Protein AF-A0A6A6Q1X8-F1 (afdb_monomer)

Radius of gyration: 37.49 Å; Cα contacts (8 Å, |Δi|>4): 84; chains: 1; bounding box: 67×62×115 Å

Structure (mmCIF, N/CA/C/O backbone):
data_AF-A0A6A6Q1X8-F1
#
_entry.id   AF-A0A6A6Q1X8-F1
#
loop_
_atom_site.group_PDB
_atom_site.id
_atom_site.type_symbol
_atom_site.label_atom_id
_atom_site.label_alt_id
_atom_site.label_comp_id
_atom_site.label_asym_id
_atom_site.label_entity_id
_atom_site.label_seq_id
_atom_site.pdbx_PDB_ins_code
_atom_site.Cartn_x
_atom_site.Cartn_y
_atom_site.Cartn_z
_atom_site.occupancy
_atom_site.B_iso_or_equiv
_atom_site.auth_seq_id
_atom_site.auth_comp_id
_atom_site.auth_asym_id
_atom_site.auth_atom_id
_atom_site.pdbx_PDB_model_num
ATOM 1 N N . ASP A 1 1 ? 30.565 45.910 -71.599 1.00 48.62 1 ASP A N 1
ATOM 2 C CA . ASP A 1 1 ? 31.534 45.032 -70.937 1.00 48.62 1 ASP A CA 1
ATOM 3 C C . ASP A 1 1 ? 31.040 43.613 -71.104 1.00 48.62 1 ASP A C 1
ATOM 5 O O . ASP A 1 1 ? 30.019 43.247 -70.537 1.00 48.62 1 ASP A O 1
ATOM 9 N N . ASP A 1 2 ? 31.658 42.916 -72.047 1.00 60.22 2 ASP A N 1
ATOM 10 C CA . ASP A 1 2 ? 31.278 41.607 -72.575 1.00 60.22 2 ASP A CA 1
ATOM 11 C C . ASP A 1 2 ? 32.317 40.601 -72.068 1.00 60.22 2 ASP A C 1
ATOM 13 O O . ASP A 1 2 ? 33.507 40.793 -72.319 1.00 60.22 2 ASP A O 1
ATOM 17 N N . VAL A 1 3 ? 31.904 39.580 -71.309 1.00 61.62 3 VAL A N 1
ATOM 18 C CA . VAL A 1 3 ? 32.840 38.569 -70.780 1.00 61.62 3 VAL A CA 1
ATOM 19 C C . VAL A 1 3 ? 32.470 37.130 -71.126 1.00 61.62 3 VAL A C 1
ATOM 21 O O . VAL A 1 3 ? 33.182 36.226 -70.714 1.00 61.62 3 VAL A O 1
ATOM 24 N N . PHE A 1 4 ? 31.428 36.898 -71.932 1.00 57.16 4 PHE A N 1
ATOM 25 C CA . PHE A 1 4 ? 31.176 35.580 -72.525 1.00 57.16 4 PHE A CA 1
ATOM 26 C C . PHE A 1 4 ? 30.513 35.711 -73.904 1.00 57.16 4 PHE A C 1
ATOM 28 O O . PHE A 1 4 ? 29.328 35.450 -74.083 1.00 57.16 4 PHE A O 1
ATOM 35 N N . GLY A 1 5 ? 31.339 36.117 -74.870 1.00 49.81 5 GLY A N 1
ATOM 36 C CA . GLY A 1 5 ? 31.452 35.553 -76.218 1.00 49.81 5 GLY A CA 1
ATOM 37 C C . GLY A 1 5 ? 30.165 35.150 -76.936 1.00 49.81 5 GLY A C 1
ATOM 38 O O . GLY A 1 5 ? 29.669 34.035 -76.791 1.00 49.81 5 GLY A O 1
ATOM 39 N N . SER A 1 6 ? 29.721 36.017 -77.840 1.00 60.81 6 SER A N 1
ATOM 40 C CA . SER A 1 6 ? 28.745 35.683 -78.877 1.00 60.81 6 SER A CA 1
ATOM 41 C C . SER A 1 6 ? 29.313 34.690 -79.906 1.00 60.81 6 SER A C 1
ATOM 43 O O . SER A 1 6 ? 30.333 34.972 -80.532 1.00 60.81 6 SER A O 1
ATOM 45 N N . ALA A 1 7 ? 28.592 33.599 -80.180 1.00 56.53 7 ALA A N 1
ATOM 46 C CA . ALA A 1 7 ? 28.604 32.925 -81.483 1.00 56.53 7 ALA A CA 1
ATOM 47 C C . ALA A 1 7 ? 27.204 32.330 -81.792 1.00 56.53 7 ALA A C 1
ATOM 49 O O . ALA A 1 7 ? 26.641 31.657 -80.926 1.00 56.53 7 ALA A O 1
ATOM 50 N N . PRO A 1 8 ? 26.611 32.580 -82.982 1.00 60.81 8 PRO A N 1
ATOM 51 C CA . PRO A 1 8 ? 25.290 32.075 -83.384 1.00 60.81 8 PRO A CA 1
ATOM 52 C C . PRO A 1 8 ? 25.381 30.679 -84.072 1.00 60.81 8 PRO A C 1
ATOM 54 O O . PRO A 1 8 ? 26.482 30.155 -84.246 1.00 60.81 8 PRO A O 1
ATOM 57 N N . PRO A 1 9 ? 24.247 30.020 -84.408 1.00 56.41 9 PRO A N 1
ATOM 58 C CA . PRO A 1 9 ? 24.094 28.561 -84.404 1.00 56.41 9 PRO A CA 1
ATOM 59 C C . PRO A 1 9 ? 24.576 27.881 -85.696 1.00 56.41 9 PRO A C 1
ATOM 61 O O . PRO A 1 9 ? 24.609 28.496 -86.761 1.00 56.41 9 PRO A O 1
ATOM 64 N N . SER A 1 10 ? 24.874 26.577 -85.644 1.00 47.22 10 SER A N 1
ATOM 65 C CA . SER A 1 10 ? 24.955 25.740 -86.852 1.00 47.22 10 SER A CA 1
ATOM 66 C C . SER A 1 10 ? 24.308 24.362 -86.653 1.00 47.22 10 SER A C 1
ATOM 68 O O . SER A 1 10 ? 24.406 23.801 -85.560 1.00 47.22 10 SER A O 1
ATOM 70 N N . PRO A 1 11 ? 23.597 23.843 -87.676 1.00 57.84 11 PRO A N 1
ATOM 71 C CA . PRO A 1 11 ? 22.619 22.773 -87.544 1.00 57.84 11 PRO A CA 1
ATOM 72 C C . PRO A 1 11 ? 23.190 21.413 -87.962 1.00 57.84 11 PRO A C 1
ATOM 74 O O . PRO A 1 11 ? 24.017 21.321 -88.866 1.00 57.84 11 PRO A O 1
ATOM 77 N N . GLY A 1 12 ? 22.654 20.348 -87.369 1.00 49.44 12 GLY A N 1
ATOM 78 C CA . GLY A 1 12 ? 22.790 18.990 -87.890 1.00 49.44 12 GLY A CA 1
ATOM 79 C C . GLY A 1 12 ? 23.626 18.069 -87.012 1.00 49.44 12 GLY A C 1
ATOM 80 O O . GLY A 1 12 ? 24.848 18.097 -87.041 1.00 49.44 12 GLY A O 1
ATOM 81 N N . ALA A 1 13 ? 22.939 17.208 -86.273 1.00 41.31 13 ALA A N 1
ATOM 82 C CA . ALA A 1 13 ? 23.136 15.764 -86.319 1.00 41.31 13 ALA A CA 1
ATOM 83 C C . ALA A 1 13 ? 22.131 15.149 -85.351 1.00 41.31 13 ALA A C 1
ATOM 85 O O . ALA A 1 13 ? 22.159 15.401 -84.147 1.00 41.31 13 ALA A O 1
ATOM 86 N N . ASP A 1 14 ? 21.228 14.366 -85.921 1.00 50.97 14 ASP A N 1
ATOM 87 C CA . ASP A 1 14 ? 20.354 13.449 -85.217 1.00 50.97 14 ASP A CA 1
ATOM 88 C C . ASP A 1 14 ? 21.160 12.608 -84.213 1.00 50.97 14 ASP A C 1
ATOM 90 O O . ASP A 1 14 ? 22.023 11.805 -84.572 1.00 50.97 14 ASP A O 1
ATOM 94 N N . ARG A 1 15 ? 20.906 12.844 -82.930 1.00 45.00 15 ARG A N 1
ATOM 95 C CA . ARG A 1 15 ? 21.214 11.913 -81.854 1.00 45.00 15 ARG A CA 1
ATOM 96 C C . ARG A 1 15 ? 20.044 12.003 -80.904 1.00 45.00 15 ARG A C 1
ATOM 98 O O . ARG A 1 15 ? 19.971 12.911 -80.079 1.00 45.00 15 ARG A O 1
ATOM 105 N N . THR A 1 16 ? 19.140 11.039 -81.014 1.00 50.78 16 THR A N 1
ATOM 106 C CA . THR A 1 16 ? 18.238 10.647 -79.935 1.00 50.78 16 THR A CA 1
ATOM 107 C C . THR A 1 16 ? 19.086 10.254 -78.725 1.00 50.78 16 THR A C 1
ATOM 109 O O . THR A 1 16 ? 19.408 9.088 -78.497 1.00 50.78 16 THR A O 1
ATOM 112 N N . VAL A 1 17 ? 19.531 11.256 -77.970 1.00 45.38 17 VAL A N 1
ATOM 113 C CA . VAL A 1 17 ? 20.047 11.071 -76.625 1.00 45.38 17 VAL A CA 1
ATOM 114 C C . VAL A 1 17 ? 18.823 10.705 -75.811 1.00 45.38 17 VAL A C 1
ATOM 116 O O . VAL A 1 17 ? 17.957 11.544 -75.577 1.00 45.38 17 VAL A O 1
ATOM 119 N N . HIS A 1 18 ? 18.729 9.437 -75.424 1.00 50.31 18 HIS A N 1
ATOM 120 C CA . HIS A 1 18 ? 17.868 9.029 -74.329 1.00 50.31 18 HIS A CA 1
ATOM 121 C C . HIS A 1 18 ? 18.283 9.887 -73.126 1.00 50.31 18 HIS A C 1
ATOM 123 O O . HIS A 1 18 ? 19.285 9.609 -72.468 1.00 50.31 18 HIS A O 1
ATOM 129 N N . GLN A 1 19 ? 17.575 10.993 -72.892 1.00 49.75 19 GLN A N 1
ATOM 130 C CA . GLN A 1 19 ? 17.603 11.644 -71.595 1.00 49.75 19 GLN A CA 1
ATOM 131 C C . GLN A 1 19 ? 17.163 10.567 -70.602 1.00 49.75 19 GLN A C 1
ATOM 133 O O . GLN A 1 19 ? 16.100 9.974 -70.813 1.00 49.75 19 GLN A O 1
ATOM 138 N N . PRO A 1 20 ? 17.941 10.271 -69.548 1.00 53.34 20 PRO A N 1
ATOM 139 C CA . PRO A 1 20 ? 17.392 9.568 -68.411 1.00 53.34 20 PRO A CA 1
ATOM 140 C C . PRO A 1 20 ? 16.414 10.542 -67.749 1.00 53.34 20 PRO A C 1
ATOM 142 O O . PRO A 1 20 ? 16.775 11.350 -66.896 1.00 53.34 20 PRO A O 1
ATOM 145 N N . THR A 1 21 ? 15.178 10.527 -68.236 1.00 58.16 21 THR A N 1
ATOM 146 C CA . THR A 1 21 ? 14.013 11.122 -67.596 1.00 58.16 21 THR A CA 1
ATOM 147 C C . THR A 1 21 ? 13.686 10.245 -66.400 1.00 58.16 21 THR A C 1
ATOM 149 O O . THR A 1 21 ? 12.901 9.320 -66.528 1.00 58.16 21 THR A O 1
ATOM 152 N N . ASP A 1 22 ? 14.421 10.427 -65.309 1.00 58.94 22 ASP A N 1
ATOM 153 C CA . ASP A 1 22 ? 13.913 10.329 -63.940 1.00 58.94 22 ASP A CA 1
ATOM 154 C C . ASP A 1 22 ? 15.092 10.531 -62.974 1.00 58.94 22 ASP A C 1
ATOM 156 O O . ASP A 1 22 ? 16.050 9.747 -62.982 1.00 58.94 22 ASP A O 1
ATOM 160 N N . PRO A 1 23 ? 15.089 11.594 -62.146 1.00 70.31 23 PRO A N 1
ATOM 161 C CA . PRO A 1 23 ? 16.070 11.721 -61.081 1.00 70.31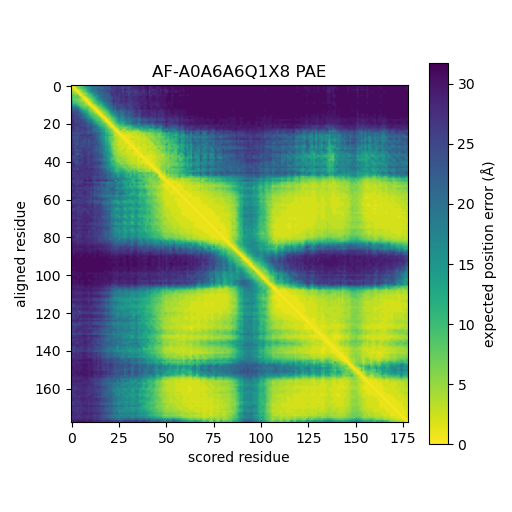 23 PRO A CA 1
ATOM 162 C C . PRO A 1 23 ? 15.894 10.531 -60.137 1.00 70.31 23 PRO A C 1
ATOM 164 O O . PRO A 1 23 ? 14.820 10.328 -59.581 1.00 70.31 23 PRO A O 1
ATOM 167 N N . SER A 1 24 ? 16.946 9.724 -59.981 1.00 76.00 24 SER A N 1
ATOM 168 C CA . SER A 1 24 ? 16.923 8.540 -59.120 1.00 76.00 24 SER A CA 1
ATOM 169 C C . SER A 1 24 ? 16.330 8.876 -57.749 1.00 76.00 24 SER A C 1
ATOM 171 O O . SER A 1 24 ? 16.865 9.718 -57.033 1.00 76.00 24 SER A O 1
ATOM 173 N N . ASP A 1 25 ? 15.251 8.194 -57.365 1.00 80.94 25 ASP A N 1
ATOM 174 C CA . ASP A 1 25 ? 14.599 8.367 -56.061 1.00 80.94 25 ASP A CA 1
ATOM 175 C C . ASP A 1 25 ? 15.411 7.766 -54.902 1.00 80.94 25 ASP A C 1
ATOM 177 O O . ASP A 1 25 ? 15.090 7.970 -53.733 1.00 80.94 25 ASP A O 1
ATOM 181 N N . ILE A 1 26 ? 16.491 7.037 -55.199 1.00 83.31 26 ILE A N 1
ATOM 182 C CA . ILE A 1 26 ? 17.307 6.313 -54.215 1.00 83.31 26 ILE A CA 1
ATOM 183 C C . ILE A 1 26 ? 17.882 7.239 -53.123 1.00 83.31 26 ILE A C 1
ATOM 185 O O . ILE A 1 26 ? 17.783 6.885 -51.945 1.00 83.31 26 ILE A O 1
ATOM 189 N N . PRO A 1 27 ? 18.462 8.419 -53.429 1.00 81.62 27 PRO A N 1
ATOM 190 C CA . PRO A 1 27 ? 18.968 9.333 -52.405 1.00 81.62 27 PRO A CA 1
ATOM 191 C C . PRO A 1 27 ? 17.843 9.903 -51.537 1.00 81.62 27 PRO A C 1
ATOM 193 O O . PRO A 1 27 ? 18.007 10.042 -50.324 1.00 81.62 27 PRO A O 1
ATOM 196 N N . ARG A 1 28 ? 16.680 10.178 -52.142 1.00 83.38 28 ARG A N 1
ATOM 197 C CA . ARG A 1 28 ? 15.498 10.687 -51.443 1.00 83.38 28 ARG A CA 1
ATOM 198 C C . ARG A 1 28 ? 14.937 9.632 -50.494 1.00 83.38 28 ARG A C 1
ATOM 200 O O . ARG A 1 28 ? 14.717 9.920 -49.323 1.00 83.38 28 ARG A O 1
ATOM 207 N N . LEU A 1 29 ? 14.812 8.394 -50.968 1.00 85.31 29 LEU A N 1
ATOM 208 C CA . LEU A 1 29 ? 14.351 7.254 -50.183 1.00 85.31 29 LEU A CA 1
ATOM 209 C C . LEU A 1 29 ? 15.303 6.948 -49.019 1.00 85.31 29 LEU A C 1
ATOM 211 O O . LEU A 1 29 ? 14.844 6.703 -47.907 1.00 85.31 29 LEU A O 1
ATOM 215 N N . ARG A 1 30 ? 16.625 7.039 -49.234 1.00 86.06 30 ARG A N 1
ATOM 216 C CA . ARG A 1 30 ? 17.620 6.923 -48.153 1.00 86.06 30 ARG A CA 1
ATOM 217 C C . ARG A 1 30 ? 17.477 8.035 -47.124 1.00 86.06 30 ARG A C 1
ATOM 219 O O . ARG A 1 30 ? 17.483 7.733 -45.938 1.00 86.06 30 ARG A O 1
ATOM 226 N N . SER A 1 31 ? 17.330 9.290 -47.550 1.00 84.31 31 SER A N 1
ATOM 227 C CA . SER A 1 31 ? 17.109 10.408 -46.624 1.00 84.31 31 SER A CA 1
ATOM 228 C C . SER A 1 31 ? 15.844 10.188 -45.795 1.00 84.31 31 SER A C 1
ATOM 230 O O . SER A 1 31 ? 15.904 10.278 -44.574 1.00 84.31 31 SER A O 1
ATOM 232 N N . THR A 1 32 ? 14.733 9.800 -46.428 1.00 87.88 32 THR A N 1
ATOM 233 C CA . THR A 1 32 ? 13.488 9.472 -45.725 1.00 87.88 32 THR A CA 1
ATOM 234 C C . THR A 1 32 ? 13.670 8.312 -44.746 1.00 87.88 32 THR A C 1
ATOM 236 O O . THR A 1 32 ? 13.228 8.414 -43.608 1.00 87.88 32 THR A O 1
ATOM 239 N N . HIS A 1 33 ? 14.352 7.234 -45.142 1.00 90.50 33 HIS A N 1
ATOM 240 C CA . HIS A 1 33 ? 14.578 6.075 -44.278 1.00 90.50 33 HIS A CA 1
ATOM 241 C C . HIS A 1 33 ? 15.489 6.397 -43.089 1.00 90.50 33 HIS A C 1
ATOM 243 O O . HIS A 1 33 ? 15.200 5.988 -41.972 1.00 90.50 33 HIS A O 1
ATOM 249 N N . VAL A 1 34 ? 16.548 7.181 -43.297 1.00 89.62 34 VAL A N 1
ATOM 250 C CA . VAL A 1 34 ? 17.446 7.624 -42.221 1.00 89.62 34 VAL A CA 1
ATOM 251 C C . VAL A 1 34 ? 16.708 8.533 -41.239 1.00 89.62 34 VAL A C 1
ATOM 253 O O . VAL A 1 34 ? 16.801 8.332 -40.031 1.00 89.62 34 VAL A O 1
ATOM 256 N N . THR A 1 35 ? 15.936 9.503 -41.734 1.00 87.00 35 THR A N 1
ATOM 257 C CA . THR A 1 35 ? 15.152 10.402 -40.877 1.00 87.00 35 THR A CA 1
ATOM 258 C C . THR A 1 35 ? 14.069 9.647 -40.109 1.00 87.00 35 THR A C 1
ATOM 260 O O . THR A 1 35 ? 13.910 9.863 -38.906 1.00 87.00 35 THR A O 1
ATOM 263 N N . ASN A 1 36 ? 13.354 8.736 -40.773 1.00 87.94 36 ASN A N 1
ATOM 264 C CA . ASN A 1 36 ? 12.333 7.915 -40.130 1.00 87.94 36 ASN A CA 1
ATOM 265 C C . ASN A 1 36 ? 12.948 6.959 -39.108 1.00 87.94 36 ASN A C 1
ATOM 267 O O . ASN A 1 36 ? 12.464 6.925 -37.985 1.00 87.94 36 ASN A O 1
ATOM 271 N N . GLY A 1 37 ? 14.043 6.275 -39.446 1.00 91.00 37 GLY A N 1
ATOM 272 C CA . GLY A 1 37 ? 14.736 5.353 -38.548 1.00 91.00 37 GLY A CA 1
ATOM 273 C C . GLY A 1 37 ? 15.340 6.047 -37.328 1.00 91.00 37 GLY A C 1
ATOM 274 O O . GLY A 1 37 ? 15.266 5.519 -36.225 1.00 91.00 37 GLY A O 1
ATOM 275 N N . TYR A 1 38 ? 15.867 7.268 -37.476 1.00 87.12 38 TYR A N 1
ATOM 276 C CA . TYR A 1 38 ? 16.314 8.068 -36.330 1.00 87.12 38 TYR A CA 1
ATOM 277 C C . TYR A 1 38 ? 15.141 8.452 -35.420 1.00 87.12 38 TYR A C 1
ATOM 279 O O . TYR A 1 38 ? 15.220 8.305 -34.201 1.00 87.12 38 TYR A O 1
ATOM 287 N N . ARG A 1 39 ? 14.025 8.910 -36.002 1.00 89.69 39 ARG A N 1
ATOM 288 C CA . ARG A 1 39 ? 12.827 9.278 -35.234 1.00 89.69 39 ARG A CA 1
ATOM 289 C C . ARG A 1 39 ? 12.227 8.071 -34.517 1.00 89.69 39 ARG A C 1
ATOM 291 O O . ARG A 1 39 ? 11.873 8.172 -33.346 1.00 89.69 39 ARG A O 1
ATOM 298 N N . GLU A 1 40 ? 12.127 6.951 -35.221 1.00 84.88 40 GLU A N 1
ATOM 299 C CA . GLU A 1 40 ? 11.643 5.681 -34.695 1.00 84.88 40 GLU A CA 1
ATOM 300 C C . GLU A 1 40 ? 12.562 5.164 -33.591 1.00 84.88 40 GLU A C 1
ATOM 302 O O . GLU A 1 40 ? 12.063 4.820 -32.531 1.00 84.88 40 GLU A O 1
ATOM 307 N N . GLY A 1 41 ? 13.885 5.236 -33.759 1.00 84.69 41 GLY A N 1
ATOM 308 C CA . GLY A 1 41 ? 14.848 4.863 -32.722 1.00 84.69 41 GLY A CA 1
ATOM 309 C C . GLY A 1 41 ? 14.713 5.697 -31.444 1.00 84.69 41 GLY A C 1
ATOM 310 O O . GLY A 1 41 ? 14.675 5.143 -30.351 1.00 84.69 41 GLY A O 1
ATOM 311 N N . ILE A 1 42 ? 14.569 7.023 -31.552 1.00 80.88 42 ILE A N 1
ATOM 312 C CA . ILE A 1 42 ? 14.354 7.889 -30.378 1.00 80.88 42 ILE A CA 1
ATOM 313 C C . ILE A 1 42 ? 12.996 7.623 -29.717 1.00 80.88 42 ILE A C 1
ATOM 315 O O . ILE A 1 42 ? 12.894 7.663 -28.490 1.00 80.88 42 ILE A O 1
ATOM 319 N N . SER A 1 43 ? 11.954 7.369 -30.512 1.00 77.75 43 SER A N 1
ATOM 320 C CA . SER A 1 43 ? 10.616 7.076 -29.992 1.00 77.75 43 SER A CA 1
ATOM 321 C C . SER A 1 43 ? 10.568 5.711 -29.306 1.00 77.75 43 SER A C 1
ATOM 323 O O . SER A 1 43 ? 10.089 5.615 -28.181 1.00 77.75 43 SER A O 1
ATOM 325 N N . ALA A 1 44 ? 11.105 4.674 -29.949 1.00 74.62 44 ALA A N 1
ATOM 326 C CA . ALA A 1 44 ? 11.150 3.314 -29.431 1.00 74.62 44 ALA A CA 1
ATOM 327 C C . ALA A 1 44 ? 11.949 3.256 -28.126 1.00 74.62 44 ALA A C 1
ATOM 329 O O . ALA A 1 44 ? 11.418 2.804 -27.119 1.00 74.62 44 ALA A O 1
ATOM 330 N N . SER A 1 45 ? 13.156 3.832 -28.082 1.00 70.38 45 SER A N 1
ATOM 331 C CA . SER A 1 45 ? 13.991 3.818 -26.871 1.00 70.38 45 SER A CA 1
ATOM 332 C C . SER A 1 45 ? 13.318 4.439 -25.641 1.00 70.38 45 SER A C 1
ATOM 334 O O . SER A 1 45 ? 13.617 4.035 -24.521 1.00 70.38 45 SER A O 1
ATOM 336 N N . LYS A 1 46 ? 12.402 5.403 -25.824 1.00 71.12 46 LYS A N 1
ATOM 337 C CA . LYS A 1 46 ? 11.639 6.015 -24.723 1.00 71.12 46 LYS A CA 1
ATOM 338 C C . LYS A 1 46 ? 10.402 5.211 -24.328 1.00 71.12 46 LYS A C 1
ATOM 340 O O . LYS A 1 46 ? 10.041 5.197 -23.157 1.00 71.12 46 LYS A O 1
ATOM 345 N N . SER A 1 47 ? 9.741 4.573 -25.291 1.00 66.31 47 SER A N 1
ATOM 346 C CA . SER A 1 47 ? 8.498 3.837 -25.053 1.00 66.31 47 SER A CA 1
ATOM 347 C C . SER A 1 47 ? 8.717 2.410 -24.554 1.00 66.31 47 SER A C 1
ATOM 349 O O . SER A 1 47 ? 7.830 1.889 -23.888 1.00 66.31 47 SER A O 1
ATOM 351 N N . THR A 1 48 ? 9.868 1.789 -24.829 1.00 68.81 48 THR A N 1
ATOM 352 C CA . THR A 1 48 ? 10.087 0.377 -24.474 1.00 68.81 48 THR A CA 1
ATOM 353 C C . THR A 1 48 ? 10.102 0.136 -22.963 1.00 68.81 48 THR A C 1
ATOM 355 O O . THR A 1 48 ? 9.467 -0.805 -22.513 1.00 68.81 48 THR A O 1
ATOM 358 N N . HIS A 1 49 ? 10.746 0.997 -22.169 1.00 71.94 49 HIS A N 1
ATOM 359 C CA . HIS A 1 49 ? 10.937 0.746 -20.728 1.00 71.94 49 HIS A CA 1
ATOM 360 C C . HIS A 1 49 ? 9.896 1.428 -19.826 1.00 71.94 49 HIS A C 1
ATOM 362 O O . HIS A 1 49 ? 9.786 1.107 -18.648 1.00 71.94 49 HIS A O 1
ATOM 368 N N . ILE A 1 50 ? 9.123 2.384 -20.353 1.00 83.56 50 ILE A N 1
ATOM 369 C CA . ILE A 1 50 ? 8.163 3.142 -19.535 1.00 83.56 50 ILE A CA 1
ATOM 370 C C . ILE A 1 50 ? 6.923 2.316 -19.168 1.00 83.56 50 ILE A C 1
ATOM 372 O O . ILE A 1 50 ? 6.336 2.542 -18.116 1.00 83.56 50 ILE A O 1
ATOM 376 N N . GLN A 1 51 ? 6.508 1.391 -20.039 1.00 84.81 51 GLN A N 1
ATOM 377 C CA . GLN A 1 51 ? 5.332 0.551 -19.792 1.00 84.81 51 GLN A CA 1
ATOM 378 C C . GLN A 1 51 ? 5.648 -0.542 -18.777 1.00 84.81 51 GLN A C 1
ATOM 380 O O . GLN A 1 51 ? 4.912 -0.689 -17.816 1.00 84.81 51 GLN A O 1
ATOM 385 N N . GLU A 1 52 ? 6.785 -1.222 -18.934 1.00 85.06 52 GLU A N 1
ATOM 386 C CA . GLU A 1 52 ? 7.231 -2.262 -18.002 1.00 85.06 52 GLU A CA 1
ATOM 387 C C . GLU A 1 52 ? 7.378 -1.714 -16.576 1.00 85.06 52 GLU A C 1
ATOM 389 O O . GLU A 1 52 ? 6.764 -2.236 -15.650 1.00 85.06 52 GLU A O 1
ATOM 394 N N . GLY A 1 53 ? 8.054 -0.570 -16.408 1.00 85.94 53 GLY A N 1
ATOM 395 C CA . GLY A 1 53 ? 8.158 0.071 -15.093 1.00 85.94 53 GLY A CA 1
ATOM 396 C C . GLY A 1 53 ? 6.813 0.551 -14.527 1.00 85.94 53 GLY A C 1
ATOM 397 O O . GLY A 1 53 ? 6.611 0.538 -13.312 1.00 85.94 53 GLY A O 1
ATOM 398 N N . PHE A 1 54 ? 5.867 0.961 -15.381 1.00 87.50 54 PHE A N 1
ATOM 399 C CA . PHE A 1 54 ? 4.512 1.289 -14.933 1.00 87.50 54 PHE A CA 1
ATOM 400 C C . PHE A 1 54 ? 3.754 0.043 -14.474 1.00 87.50 54 PHE A C 1
ATOM 402 O O . PHE A 1 54 ? 3.114 0.093 -13.428 1.00 87.50 54 PHE A O 1
ATOM 409 N N . ASP A 1 55 ? 3.832 -1.056 -15.222 1.00 89.62 55 ASP A N 1
ATOM 410 C CA . ASP A 1 55 ? 3.135 -2.303 -14.913 1.00 89.62 55 ASP A CA 1
ATOM 411 C C . ASP A 1 55 ? 3.645 -2.906 -13.595 1.00 89.62 55 ASP A C 1
ATOM 413 O O . ASP A 1 55 ? 2.844 -3.292 -12.738 1.00 89.62 55 ASP A O 1
ATOM 417 N N . GLU A 1 56 ? 4.964 -2.902 -13.383 1.00 88.19 56 GLU A N 1
ATOM 418 C CA . GLU A 1 56 ? 5.591 -3.319 -12.123 1.00 88.19 56 GLU A CA 1
ATOM 419 C C . GLU A 1 56 ? 5.173 -2.419 -10.954 1.00 88.19 56 GLU A C 1
ATOM 421 O O . GLU A 1 56 ? 4.706 -2.904 -9.917 1.00 88.19 56 GLU A O 1
ATOM 426 N N . GLY A 1 57 ? 5.271 -1.098 -11.131 1.00 90.69 57 GLY A N 1
ATOM 427 C CA . GLY A 1 57 ? 4.860 -0.130 -10.117 1.00 90.69 57 GLY A CA 1
ATOM 428 C C . GLY A 1 57 ? 3.367 -0.218 -9.789 1.00 90.69 57 GLY A C 1
ATOM 429 O O . GLY A 1 57 ? 2.975 -0.101 -8.626 1.00 90.69 57 GLY A O 1
ATOM 430 N N . TYR A 1 58 ? 2.523 -0.473 -10.791 1.00 91.88 58 TYR A N 1
ATOM 431 C CA . TYR A 1 58 ? 1.086 -0.662 -10.624 1.00 91.88 58 TYR A CA 1
ATOM 432 C C . TYR A 1 58 ? 0.778 -1.933 -9.829 1.00 91.88 58 TYR A C 1
ATOM 434 O O . TYR A 1 58 ? -0.017 -1.881 -8.889 1.00 91.88 58 TYR A O 1
ATOM 442 N N . ALA A 1 59 ? 1.423 -3.055 -10.159 1.00 92.94 59 ALA A N 1
ATOM 443 C CA . ALA A 1 59 ? 1.246 -4.315 -9.443 1.00 92.94 59 ALA A CA 1
ATOM 444 C C . ALA A 1 59 ? 1.678 -4.201 -7.971 1.00 92.94 59 ALA A C 1
ATOM 446 O O . ALA A 1 59 ? 0.912 -4.560 -7.073 1.00 92.94 59 ALA A O 1
ATOM 447 N N . LEU A 1 60 ? 2.855 -3.627 -7.702 1.00 93.25 60 LEU A N 1
ATOM 448 C CA . LEU A 1 60 ? 3.322 -3.378 -6.336 1.00 93.25 60 LEU A CA 1
ATOM 449 C C . LEU A 1 60 ? 2.399 -2.413 -5.578 1.00 93.25 60 LEU A C 1
ATOM 451 O O . LEU A 1 60 ? 2.043 -2.655 -4.421 1.00 93.25 60 LEU A O 1
ATOM 455 N N . GLY A 1 61 ? 1.973 -1.332 -6.232 1.00 94.31 61 GLY A N 1
ATOM 456 C CA . GLY A 1 61 ? 1.035 -0.373 -5.659 1.00 94.31 61 GLY A CA 1
ATOM 457 C C . GLY A 1 61 ? -0.318 -0.990 -5.318 1.00 94.31 61 GLY A C 1
ATOM 458 O O . GLY A 1 61 ? -0.899 -0.640 -4.289 1.00 94.31 61 GLY A O 1
ATOM 459 N N . ALA A 1 62 ? -0.802 -1.940 -6.121 1.00 95.06 62 ALA A N 1
ATOM 460 C CA . ALA A 1 62 ? -2.025 -2.680 -5.836 1.00 95.06 62 ALA A CA 1
ATOM 461 C C . ALA A 1 62 ? -1.885 -3.551 -4.577 1.00 95.06 62 ALA A C 1
ATOM 463 O O . ALA A 1 62 ? -2.774 -3.527 -3.724 1.00 95.06 62 ALA A O 1
ATOM 464 N N . GLU A 1 63 ? -0.765 -4.261 -4.417 1.00 95.56 63 GLU A N 1
ATOM 465 C CA . GLU A 1 63 ? -0.497 -5.073 -3.222 1.00 95.56 63 GLU A CA 1
ATOM 466 C C . GLU A 1 63 ? -0.424 -4.208 -1.956 1.00 95.56 63 GLU A C 1
ATOM 468 O O . GLU A 1 63 ? -1.129 -4.478 -0.978 1.00 95.56 63 GLU A O 1
ATOM 473 N N . LEU A 1 64 ? 0.343 -3.113 -1.986 1.00 95.25 64 LEU A N 1
ATOM 474 C CA . LEU A 1 64 ? 0.425 -2.157 -0.875 1.00 95.25 64 LEU A CA 1
ATOM 475 C C . LEU A 1 64 ? -0.943 -1.537 -0.557 1.00 95.25 64 LEU A C 1
ATOM 477 O O . LEU A 1 64 ? -1.361 -1.500 0.603 1.00 95.25 64 LEU A O 1
ATOM 481 N N . GLY A 1 65 ? -1.672 -1.097 -1.584 1.00 95.69 65 GLY A N 1
ATOM 482 C CA . GLY A 1 65 ? -3.007 -0.520 -1.445 1.00 95.69 65 GLY A CA 1
ATOM 483 C C . GLY A 1 65 ? -4.012 -1.496 -0.833 1.00 95.69 65 GLY A C 1
ATOM 484 O O . GLY A 1 65 ? -4.823 -1.096 0.005 1.00 95.69 65 GLY A O 1
ATOM 485 N N . LEU A 1 66 ? -3.924 -2.784 -1.176 1.00 96.00 66 LEU A N 1
ATOM 486 C CA . LEU A 1 66 ? -4.752 -3.831 -0.584 1.00 96.00 66 LEU A CA 1
ATOM 487 C C . LEU A 1 66 ? -4.472 -3.992 0.917 1.00 96.00 66 LEU A C 1
ATOM 489 O O . LEU A 1 66 ? -5.419 -4.077 1.702 1.00 96.00 66 LEU A O 1
ATOM 493 N N . ARG A 1 67 ? -3.197 -3.977 1.335 1.00 95.44 67 ARG A N 1
ATOM 494 C CA . ARG A 1 67 ? -2.816 -4.057 2.759 1.00 95.44 67 ARG A CA 1
ATOM 495 C C . ARG A 1 67 ? -3.319 -2.849 3.540 1.00 95.44 67 ARG A C 1
ATOM 497 O O . ARG A 1 67 ? -3.930 -3.018 4.592 1.00 95.44 67 ARG A O 1
ATOM 504 N N . VAL A 1 68 ? -3.128 -1.641 3.008 1.00 96.19 68 VAL A N 1
ATOM 505 C CA . VAL A 1 68 ? -3.653 -0.409 3.624 1.00 96.19 68 VAL A CA 1
ATOM 506 C C . VAL A 1 68 ? -5.176 -0.467 3.738 1.00 96.19 68 VAL A C 1
ATOM 508 O O . VAL A 1 68 ? -5.730 -0.188 4.802 1.00 96.19 68 VAL A O 1
ATOM 511 N N . GLY A 1 69 ? -5.860 -0.874 2.667 1.00 95.94 69 GLY A N 1
ATOM 512 C CA . GLY A 1 69 ? -7.313 -1.016 2.644 1.00 95.94 69 GLY A CA 1
ATOM 513 C C . GLY A 1 69 ? -7.824 -2.016 3.680 1.00 95.94 69 GLY A C 1
ATOM 514 O O . GLY A 1 69 ? -8.795 -1.727 4.380 1.00 95.94 69 GLY A O 1
ATOM 515 N N . TRP A 1 70 ? -7.144 -3.155 3.833 1.00 95.69 70 TRP A N 1
ATOM 516 C CA . TRP A 1 70 ? -7.448 -4.134 4.875 1.00 95.69 70 TRP A CA 1
ATOM 517 C C . TRP A 1 70 ? -7.258 -3.543 6.274 1.00 95.69 70 TRP A C 1
ATOM 519 O O . TRP A 1 70 ? -8.179 -3.612 7.088 1.00 95.69 70 TRP A O 1
ATOM 529 N N . CYS A 1 71 ? -6.121 -2.887 6.528 1.00 94.19 71 CYS A N 1
ATOM 530 C CA . CYS A 1 71 ? -5.826 -2.252 7.810 1.00 94.19 71 CYS A CA 1
ATOM 531 C C . CYS A 1 71 ? -6.920 -1.251 8.215 1.00 94.19 71 CYS A C 1
ATOM 533 O O . CYS A 1 71 ? -7.496 -1.331 9.303 1.00 94.19 71 CYS A O 1
ATOM 535 N N . MET A 1 72 ? -7.271 -0.351 7.296 1.00 95.06 72 MET A N 1
ATOM 536 C CA . MET A 1 72 ? -8.322 0.646 7.494 1.00 95.06 72 MET A CA 1
ATOM 537 C C . MET A 1 72 ? -9.709 0.016 7.649 1.00 95.06 72 MET A C 1
ATOM 539 O O . MET A 1 72 ? -10.513 0.470 8.467 1.00 95.06 72 MET A O 1
ATOM 543 N N . GLY A 1 73 ? -10.001 -1.031 6.875 1.00 95.00 73 GLY A N 1
ATOM 544 C CA . GLY A 1 73 ? -11.257 -1.770 6.942 1.00 95.00 73 GLY A CA 1
ATOM 545 C C . GLY A 1 73 ? -11.474 -2.421 8.306 1.00 95.00 73 GLY A C 1
ATOM 546 O O . GLY A 1 73 ? -12.552 -2.276 8.883 1.00 95.00 73 GLY A O 1
ATOM 547 N N . VAL A 1 74 ? -10.442 -3.069 8.855 1.00 94.50 74 VAL A N 1
ATOM 548 C CA . VAL A 1 74 ? -10.505 -3.696 10.182 1.00 94.50 74 VAL A CA 1
ATOM 549 C C . VAL A 1 74 ? -10.706 -2.642 11.268 1.00 94.50 74 VAL A C 1
ATOM 551 O O . VAL A 1 74 ? -11.645 -2.769 12.051 1.00 94.50 74 VAL A O 1
ATOM 554 N N . LEU A 1 75 ? -9.915 -1.563 11.283 1.00 92.69 75 LEU A N 1
ATOM 555 C CA . LEU A 1 75 ? -10.046 -0.503 12.293 1.00 92.69 75 LEU A CA 1
ATOM 556 C C . LEU A 1 75 ? -11.442 0.140 12.290 1.00 92.69 75 LEU A C 1
ATOM 558 O O . LEU A 1 75 ? -12.062 0.317 13.342 1.00 92.69 75 LEU A O 1
ATOM 562 N N . ARG A 1 76 ? -11.986 0.441 11.104 1.00 92.94 76 ARG A N 1
ATOM 563 C CA . ARG A 1 76 ? -13.353 0.971 10.967 1.00 92.94 76 ARG A CA 1
ATOM 564 C C . ARG A 1 76 ? -14.411 -0.061 11.372 1.00 92.94 76 ARG A C 1
ATOM 566 O O . ARG A 1 76 ? -15.426 0.313 11.962 1.00 92.94 76 ARG A O 1
ATOM 573 N N . GLY A 1 77 ? -14.167 -1.345 11.109 1.00 92.19 77 GLY A N 1
ATOM 574 C CA . GLY A 1 77 ? -14.997 -2.453 11.581 1.00 92.19 77 GLY A CA 1
ATOM 575 C C . GLY A 1 77 ? -15.051 -2.531 13.108 1.00 92.19 77 GLY A C 1
ATOM 576 O O . GLY A 1 77 ? -16.142 -2.592 13.678 1.00 92.19 77 GLY A O 1
ATOM 577 N N . VAL A 1 78 ? -13.898 -2.431 13.778 1.00 89.88 78 VAL A N 1
ATOM 578 C CA . VAL A 1 78 ? -13.803 -2.379 15.246 1.00 89.88 78 VAL A CA 1
ATOM 579 C C . VAL A 1 78 ? -14.566 -1.172 15.793 1.00 89.88 78 VAL A C 1
ATOM 581 O O . VAL A 1 78 ? -15.383 -1.324 16.701 1.00 89.88 78 VAL A O 1
ATOM 584 N N . LEU A 1 79 ? -14.397 0.016 15.201 1.00 90.06 79 LEU A N 1
ATOM 585 C CA . LEU A 1 79 ? -15.143 1.214 15.602 1.00 90.06 79 LEU A CA 1
ATOM 586 C C . LEU A 1 79 ? -16.666 1.005 15.518 1.00 90.06 79 LEU A C 1
ATOM 588 O O . LEU A 1 79 ? -17.412 1.423 16.413 1.00 90.06 79 LEU A O 1
ATOM 592 N N . HIS A 1 80 ? -17.138 0.352 14.453 1.00 89.12 80 HIS A N 1
ATOM 593 C CA . HIS A 1 80 ? -18.553 0.039 14.274 1.00 89.12 80 HIS A CA 1
ATOM 594 C C . HIS A 1 80 ? -19.053 -0.990 15.299 1.00 89.12 80 HIS A C 1
ATOM 596 O O . HIS A 1 80 ? -20.139 -0.815 15.859 1.00 89.12 80 HIS A O 1
ATOM 602 N N . ALA A 1 81 ? -18.258 -2.019 15.602 1.00 87.19 81 ALA A N 1
ATOM 603 C CA . ALA A 1 81 ? -18.582 -3.025 16.612 1.00 87.19 81 ALA A CA 1
ATOM 604 C C . ALA A 1 81 ? -18.677 -2.414 18.023 1.00 87.19 81 ALA A C 1
ATOM 606 O O . ALA A 1 81 ? -19.669 -2.629 18.725 1.00 87.19 81 ALA A O 1
ATOM 607 N N . VAL A 1 82 ? -17.708 -1.572 18.405 1.00 85.56 82 VAL A N 1
ATOM 608 C CA . VAL A 1 82 ? -17.710 -0.837 19.684 1.00 85.56 82 VAL A CA 1
ATOM 609 C C . VAL A 1 82 ? -18.926 0.091 19.781 1.00 85.56 82 VAL A C 1
ATOM 611 O O . VAL A 1 82 ? -19.576 0.159 20.826 1.00 85.56 82 VAL A O 1
ATOM 614 N N . SER A 1 83 ? -19.289 0.763 18.684 1.00 83.88 83 SER A N 1
ATOM 615 C CA . SER A 1 83 ? -20.461 1.651 18.637 1.00 83.88 83 SER A CA 1
ATOM 616 C C . SER A 1 83 ? -21.787 0.890 18.739 1.00 83.88 83 SER A C 1
ATOM 618 O O . SER A 1 83 ? -22.702 1.339 19.426 1.00 83.88 83 SER A O 1
ATOM 620 N N . SER A 1 84 ? -21.883 -0.278 18.100 1.00 80.00 84 SER A N 1
ATOM 621 C CA . SER A 1 84 ? -23.091 -1.113 18.106 1.00 80.00 84 SER A CA 1
ATOM 622 C C . SER A 1 84 ? -23.338 -1.752 19.476 1.00 80.00 84 SER A C 1
ATOM 624 O O . SER A 1 84 ? -24.482 -1.806 19.933 1.00 80.00 84 SER A O 1
ATOM 626 N N . SER A 1 85 ? -22.268 -2.149 20.176 1.00 69.50 85 SER A N 1
ATOM 627 C CA . SER A 1 85 ? -22.323 -2.702 21.539 1.00 69.50 85 SER A CA 1
ATOM 628 C C . SER A 1 85 ? -22.969 -1.736 22.547 1.00 69.50 85 SER A C 1
ATOM 630 O O . SER A 1 85 ? -23.782 -2.150 23.370 1.00 69.50 85 SER A O 1
ATOM 632 N N . HIS A 1 86 ? -22.709 -0.429 22.419 1.00 60.56 86 HIS A N 1
ATOM 633 C CA . HIS A 1 86 ? -23.309 0.602 23.279 1.00 60.56 86 HIS A CA 1
ATOM 634 C C . HIS A 1 86 ? -24.794 0.877 22.981 1.00 60.56 86 HIS A C 1
ATOM 636 O O . HIS A 1 86 ? -25.496 1.410 23.837 1.00 60.56 86 HIS A O 1
ATOM 642 N N . SER A 1 87 ? -25.282 0.534 21.783 1.00 64.06 87 SER A N 1
ATOM 643 C CA . SER A 1 87 ? -26.667 0.794 21.353 1.00 64.06 87 SER A CA 1
ATOM 644 C C . SER A 1 87 ? -27.632 -0.383 21.569 1.00 64.06 87 SER A C 1
ATOM 646 O O . SER A 1 87 ? -28.842 -0.180 21.666 1.00 64.06 87 SER A O 1
ATOM 648 N N . ASN A 1 88 ? -27.113 -1.611 21.704 1.00 55.56 88 ASN A N 1
ATOM 649 C CA . ASN A 1 88 ? -27.914 -2.841 21.793 1.00 55.56 88 ASN A CA 1
ATOM 650 C C . ASN A 1 88 ? -28.478 -3.157 23.193 1.00 55.56 88 ASN A C 1
ATOM 652 O O . ASN A 1 88 ? -29.076 -4.211 23.398 1.00 55.56 88 ASN A O 1
ATOM 656 N N . THR A 1 89 ? -28.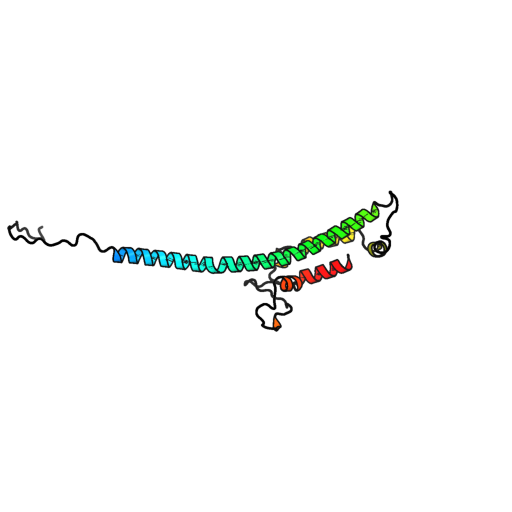385 -2.244 24.159 1.00 53.69 89 THR A N 1
ATOM 657 C CA . THR A 1 89 ? -28.990 -2.387 25.498 1.00 53.69 89 THR A CA 1
ATOM 658 C C . THR A 1 89 ? -30.519 -2.224 25.532 1.00 53.69 89 THR A C 1
ATOM 660 O O . THR A 1 89 ? -31.094 -2.193 26.617 1.00 53.69 89 THR A O 1
ATOM 663 N N . SER A 1 90 ? -31.213 -2.157 24.384 1.00 48.62 90 SER A N 1
ATOM 664 C CA . SER A 1 90 ? -32.668 -1.907 24.340 1.00 48.62 90 SER A CA 1
ATOM 665 C C . SER A 1 90 ? -33.523 -2.823 23.445 1.00 48.62 90 SER A C 1
ATOM 667 O O . SER A 1 90 ? -34.699 -2.520 23.256 1.00 48.62 90 SER A O 1
ATOM 669 N N . ALA A 1 91 ? -33.030 -3.973 22.960 1.00 49.31 91 ALA A N 1
ATOM 670 C CA . ALA A 1 91 ? -33.910 -4.957 22.307 1.00 49.31 91 ALA A CA 1
ATOM 671 C C . ALA A 1 91 ? -33.365 -6.403 22.325 1.00 49.31 91 ALA A C 1
ATOM 673 O O . ALA A 1 91 ? -32.434 -6.726 21.603 1.00 49.31 91 ALA A O 1
ATOM 674 N N . THR A 1 92 ? -34.013 -7.259 23.132 1.00 48.88 92 THR A N 1
ATOM 675 C CA . THR A 1 92 ? -34.156 -8.739 23.036 1.00 48.88 92 THR A CA 1
ATOM 676 C C . THR A 1 92 ? -32.924 -9.631 22.743 1.00 48.88 92 THR A C 1
ATOM 678 O O . THR A 1 92 ? -32.351 -9.554 21.660 1.00 48.88 92 THR A O 1
ATOM 681 N N . PRO A 1 93 ? -32.586 -10.601 23.626 1.00 51.47 93 PRO A N 1
ATOM 682 C CA . PRO A 1 93 ? -31.461 -11.508 23.430 1.00 51.47 93 PRO A CA 1
ATOM 683 C C . PRO A 1 93 ? -31.879 -12.781 22.679 1.00 51.47 93 PRO A C 1
ATOM 685 O O . PRO A 1 93 ? -32.689 -13.571 23.162 1.00 51.47 93 PRO A O 1
ATOM 688 N N . SER A 1 94 ? -31.256 -13.044 21.537 1.00 46.22 94 SER A N 1
ATOM 689 C CA . SER A 1 94 ? -31.146 -14.400 21.001 1.00 46.22 94 SER A CA 1
ATOM 690 C C . SER A 1 94 ? -29.819 -14.531 20.264 1.00 46.22 94 SER A C 1
ATOM 692 O O . SER A 1 94 ? -29.538 -13.700 19.407 1.00 46.22 94 SER A O 1
ATOM 694 N N . VAL A 1 95 ? -29.077 -15.597 20.586 1.00 54.75 95 VAL A N 1
ATOM 695 C CA . VAL A 1 95 ? -27.800 -16.096 20.021 1.00 54.75 95 VAL A CA 1
ATOM 696 C C . VAL A 1 95 ? -26.576 -15.877 20.948 1.00 54.75 95 VAL A C 1
ATOM 698 O O . VAL A 1 95 ? -26.318 -14.755 21.385 1.00 54.75 95 VAL A O 1
ATOM 701 N N . PRO A 1 96 ? -25.806 -16.942 21.280 1.00 48.47 96 PRO A N 1
ATOM 702 C CA . PRO A 1 96 ? -24.686 -16.877 22.215 1.00 48.47 96 PRO A CA 1
ATOM 703 C C . PRO A 1 96 ? -23.421 -16.351 21.518 1.00 48.47 96 PRO A C 1
ATOM 705 O O . PRO A 1 96 ? -22.562 -17.118 21.105 1.00 48.47 96 PRO A O 1
ATOM 708 N N . ALA A 1 97 ? -23.285 -15.029 21.412 1.00 50.94 97 ALA A N 1
ATOM 709 C CA . ALA A 1 97 ? -22.032 -14.352 21.042 1.00 50.94 97 ALA A CA 1
ATOM 710 C C . ALA A 1 97 ? -21.246 -13.880 22.288 1.00 50.94 97 ALA A C 1
ATOM 712 O O . ALA A 1 97 ? -20.544 -12.871 22.263 1.00 50.94 97 ALA A O 1
ATOM 713 N N . ALA A 1 98 ? -21.415 -14.580 23.415 1.00 48.97 98 ALA A N 1
ATOM 714 C CA . ALA A 1 98 ? -21.003 -14.122 24.744 1.00 48.97 98 ALA A CA 1
ATOM 715 C C . ALA A 1 98 ? -19.490 -14.225 25.025 1.00 48.97 98 ALA A C 1
ATOM 717 O O . ALA A 1 98 ? -19.036 -13.725 26.051 1.00 48.97 98 ALA A O 1
ATOM 718 N N . GLU A 1 99 ? -18.701 -14.831 24.134 1.00 46.44 99 GLU A N 1
ATOM 719 C CA . GLU A 1 99 ? -17.248 -14.951 24.319 1.00 46.44 99 GLU A CA 1
ATOM 720 C C . GLU A 1 99 ? -16.473 -13.748 23.739 1.00 46.44 99 GLU A C 1
ATOM 722 O O . GLU A 1 99 ? -15.517 -13.283 24.354 1.00 46.44 99 GLU A O 1
ATOM 727 N N . ASN A 1 100 ? -16.957 -13.136 22.648 1.00 52.47 100 ASN A N 1
ATOM 728 C CA . ASN A 1 100 ? -16.284 -12.006 21.980 1.00 52.47 100 ASN A CA 1
ATOM 729 C C . ASN A 1 100 ? -16.490 -10.641 22.664 1.00 52.47 100 ASN A C 1
ATOM 731 O O . ASN A 1 100 ? -15.751 -9.695 22.402 1.00 52.47 100 ASN A O 1
ATOM 735 N N . ALA A 1 101 ? -17.476 -10.517 23.556 1.00 51.62 101 ALA A N 1
ATOM 736 C CA . ALA A 1 101 ? -17.782 -9.252 24.234 1.00 51.62 101 ALA A CA 1
ATOM 737 C C . ALA A 1 101 ? -16.851 -8.950 25.426 1.00 51.62 101 ALA A C 1
ATOM 739 O O . ALA A 1 101 ? -16.828 -7.827 25.926 1.00 51.62 101 ALA A O 1
ATOM 740 N N . LYS A 1 102 ? -16.092 -9.945 25.909 1.00 47.50 102 LYS A N 1
ATOM 741 C CA . LYS A 1 102 ? -15.269 -9.810 27.122 1.00 47.50 102 LYS A CA 1
ATOM 742 C C . LYS A 1 102 ? -13.887 -9.190 26.860 1.00 47.50 102 LYS A C 1
ATOM 744 O O . LYS A 1 102 ? -13.252 -8.740 27.806 1.00 47.50 102 LYS A O 1
ATOM 749 N N . LEU A 1 103 ? -13.436 -9.148 25.600 1.00 48.97 103 LEU A N 1
ATOM 750 C CA . LEU A 1 103 ? -12.159 -8.535 25.198 1.00 48.97 103 LEU A CA 1
ATOM 751 C C . LEU A 1 103 ? -12.326 -7.063 24.769 1.00 48.97 103 LEU A C 1
ATOM 753 O O . LEU A 1 103 ? -11.463 -6.230 25.031 1.00 48.97 103 LEU A O 1
ATOM 757 N N . THR A 1 104 ? -13.485 -6.709 24.204 1.00 53.34 104 THR A N 1
ATOM 758 C CA . THR A 1 104 ? -13.819 -5.349 23.734 1.00 53.34 104 THR A CA 1
ATOM 759 C C . THR A 1 104 ? -14.025 -4.335 24.863 1.00 53.34 104 THR A C 1
ATOM 761 O O . THR A 1 104 ? -14.051 -3.134 24.611 1.00 53.34 104 THR A O 1
ATOM 764 N N . SER A 1 105 ? -14.142 -4.777 26.118 1.00 54.16 105 SER A N 1
ATOM 765 C CA . SER A 1 105 ? -14.391 -3.903 27.273 1.00 54.16 105 SER A CA 1
ATOM 766 C C . SER A 1 105 ? -13.199 -3.027 27.688 1.00 54.16 105 SER A C 1
ATOM 768 O O . SER A 1 105 ? -13.357 -2.186 28.567 1.00 54.16 105 SER A O 1
ATO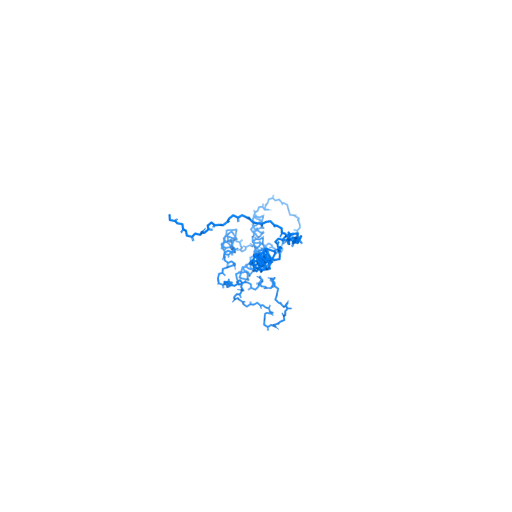M 770 N N . SER A 1 106 ? -12.017 -3.211 27.085 1.00 60.34 106 SER A N 1
ATOM 771 C CA . SER A 1 106 ? -10.821 -2.394 27.354 1.00 60.34 106 SER A CA 1
ATOM 772 C C . SER A 1 106 ? -10.641 -1.220 26.387 1.00 60.34 106 SER A C 1
ATOM 774 O O . SER A 1 106 ? -9.884 -0.299 26.690 1.00 60.34 106 SER A O 1
ATOM 776 N N . ILE A 1 107 ? -11.274 -1.259 25.215 1.00 73.38 107 ILE A N 1
ATOM 777 C CA . ILE A 1 107 ? -10.999 -0.321 24.125 1.00 73.38 107 ILE A CA 1
ATOM 778 C C . ILE A 1 107 ? -12.133 0.701 24.051 1.00 73.38 107 ILE A C 1
ATOM 780 O O . ILE A 1 107 ? -13.282 0.365 23.761 1.00 73.38 107 ILE A O 1
ATOM 784 N N . THR A 1 108 ? -11.815 1.966 24.341 1.00 83.75 108 THR A N 1
ATOM 785 C CA . THR A 1 108 ? -12.788 3.059 24.253 1.00 83.75 108 THR A CA 1
ATOM 786 C C . THR A 1 108 ? -12.981 3.496 22.808 1.00 83.75 108 THR A C 1
ATOM 788 O O . THR A 1 108 ? -12.072 3.423 21.978 1.00 83.75 108 THR A O 1
ATOM 791 N N . ARG A 1 109 ? -14.177 4.006 22.501 1.00 85.38 109 ARG A N 1
ATOM 792 C CA . ARG A 1 109 ? -14.482 4.572 21.184 1.00 85.38 109 ARG A CA 1
ATOM 793 C C . ARG A 1 109 ? -13.496 5.678 20.808 1.00 85.38 109 ARG A C 1
ATOM 795 O O . ARG A 1 109 ? -13.029 5.681 19.672 1.00 85.38 109 ARG A O 1
ATOM 802 N N . GLU A 1 110 ? -13.172 6.584 21.736 1.00 88.06 110 GLU A N 1
ATOM 803 C CA . GLU A 1 110 ? -12.232 7.673 21.446 1.00 88.06 110 GLU A CA 1
ATOM 804 C C . GLU A 1 110 ? -10.842 7.131 21.096 1.00 88.06 110 GLU A C 1
ATOM 806 O O . GLU A 1 110 ? -10.209 7.629 20.169 1.00 88.06 110 GLU A O 1
ATOM 811 N N . SER A 1 111 ? -10.395 6.068 21.776 1.00 89.31 111 SER A N 1
ATOM 812 C CA . SER A 1 111 ? -9.108 5.433 21.485 1.00 89.31 111 SER A CA 1
ATOM 813 C C . SER A 1 111 ? -9.073 4.836 20.077 1.00 89.31 111 SER A C 1
ATOM 815 O O . SER A 1 111 ? -8.113 5.076 19.352 1.00 89.31 111 SER A O 1
ATOM 817 N N . VAL A 1 112 ? -10.128 4.135 19.641 1.00 90.31 112 VAL A N 1
ATOM 818 C CA . VAL A 1 112 ? -10.196 3.596 18.266 1.00 90.31 112 VAL A CA 1
ATOM 819 C C . VAL A 1 112 ? -10.226 4.715 17.229 1.00 90.31 112 VAL A C 1
ATOM 821 O O . VAL A 1 112 ? -9.590 4.602 16.186 1.00 90.31 112 VAL A O 1
ATOM 824 N N . GLN A 1 113 ? -10.944 5.809 17.503 1.00 92.19 113 GLN A N 1
ATOM 825 C CA . GLN A 1 113 ? -10.973 6.962 16.600 1.00 92.19 113 GLN A CA 1
ATOM 826 C C . GLN A 1 113 ? -9.593 7.606 16.457 1.00 92.19 113 GLN A C 1
ATOM 828 O O . GLN A 1 113 ? -9.211 7.946 15.340 1.00 92.19 113 GLN A O 1
ATOM 833 N N . GLN A 1 114 ? -8.838 7.717 17.552 1.00 93.88 114 GLN A N 1
ATOM 834 C CA . GLN A 1 114 ? -7.470 8.224 17.500 1.00 93.88 114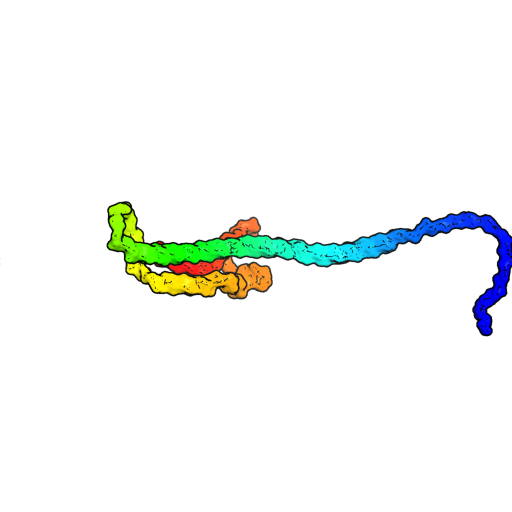 GLN A CA 1
ATOM 835 C C . GLN A 1 114 ? -6.563 7.300 16.680 1.00 93.88 114 GLN A C 1
ATOM 837 O O . GLN A 1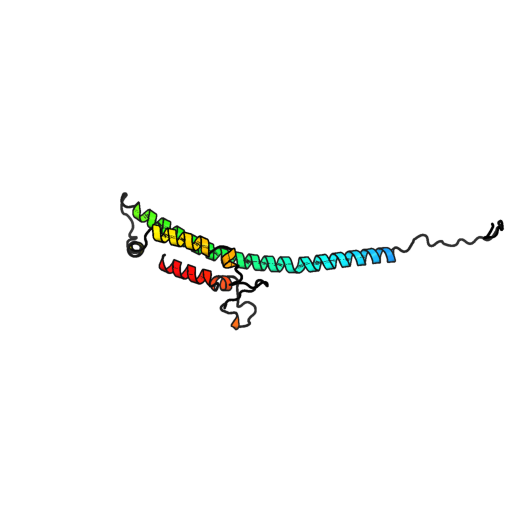 114 ? -5.853 7.772 15.804 1.00 93.88 114 GLN A O 1
ATOM 842 N N . ILE A 1 115 ? -6.651 5.982 16.888 1.00 93.62 115 ILE A N 1
ATOM 843 C CA . ILE A 1 115 ? -5.866 4.997 16.126 1.00 93.62 115 ILE A CA 1
ATOM 844 C C . ILE A 1 115 ? -6.179 5.081 14.626 1.00 93.62 115 ILE A C 1
ATOM 846 O O . ILE A 1 115 ? -5.275 4.965 13.805 1.00 93.62 115 ILE A O 1
ATOM 850 N N . ILE A 1 116 ? -7.444 5.305 14.254 1.00 94.25 116 ILE A N 1
ATOM 851 C CA . ILE A 1 116 ? -7.837 5.515 12.854 1.00 94.25 116 ILE A CA 1
ATOM 852 C C . ILE A 1 116 ? -7.206 6.790 12.293 1.00 94.25 116 ILE A C 1
ATOM 854 O O . ILE A 1 116 ? -6.663 6.742 11.196 1.00 94.25 116 ILE A O 1
ATOM 858 N N . GLN A 1 117 ? -7.260 7.906 13.025 1.00 95.50 117 GLN A N 1
ATOM 859 C CA . GLN A 1 117 ? -6.655 9.165 12.584 1.00 95.50 117 GLN A CA 1
ATOM 860 C C . GLN A 1 117 ? -5.143 9.008 12.378 1.00 95.50 117 GLN A C 1
ATOM 862 O O . GLN A 1 117 ? -4.616 9.359 11.324 1.00 95.50 117 GLN A O 1
ATOM 867 N N . ASP A 1 118 ? -4.465 8.403 13.352 1.00 95.06 118 ASP A N 1
ATOM 868 C CA . ASP A 1 118 ? -3.030 8.142 13.291 1.00 95.06 118 ASP A CA 1
ATOM 869 C C . ASP A 1 118 ? -2.688 7.211 12.106 1.00 95.06 118 ASP A C 1
ATOM 871 O O . ASP A 1 118 ? -1.680 7.407 11.423 1.00 95.06 118 ASP A O 1
ATOM 875 N N . ALA A 1 119 ? -3.541 6.219 11.819 1.00 94.81 119 ALA A N 1
ATOM 876 C CA . ALA A 1 119 ? -3.382 5.322 10.675 1.00 94.81 119 ALA A CA 1
ATOM 877 C C . ALA A 1 119 ? -3.572 6.048 9.336 1.00 94.81 119 ALA A C 1
ATOM 879 O O . ALA A 1 119 ? -2.823 5.783 8.399 1.00 94.81 119 ALA A O 1
ATOM 880 N N . GLU A 1 120 ? -4.530 6.974 9.230 1.00 94.69 120 GLU A N 1
ATOM 881 C CA . GLU A 1 120 ? -4.759 7.769 8.015 1.00 94.69 120 GLU A CA 1
ATOM 882 C C . GLU A 1 120 ? -3.574 8.686 7.698 1.00 94.69 120 GLU A C 1
ATOM 884 O O . GLU A 1 120 ? -3.206 8.832 6.532 1.00 94.69 120 GLU A O 1
ATOM 889 N N . GLU A 1 121 ? -2.939 9.257 8.722 1.00 94.88 121 GLU A N 1
ATOM 890 C CA . GLU A 1 121 ? -1.748 10.095 8.562 1.00 94.88 121 GLU A CA 1
ATOM 891 C C . GLU A 1 121 ? -0.500 9.271 8.214 1.00 94.88 121 GLU A C 1
A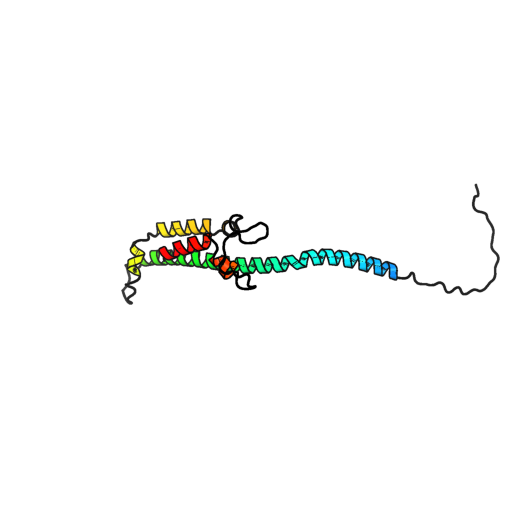TOM 893 O O . GLU A 1 121 ? 0.312 9.675 7.376 1.00 94.88 121 GLU A O 1
ATOM 898 N N . ALA A 1 122 ? -0.350 8.093 8.822 1.00 93.19 122 ALA A N 1
ATOM 899 C CA . ALA A 1 122 ? 0.826 7.251 8.637 1.00 93.19 122 ALA A CA 1
ATOM 900 C C . ALA A 1 122 ? 0.781 6.381 7.368 1.00 93.19 122 ALA A C 1
ATOM 902 O O . ALA A 1 122 ? 1.832 6.092 6.800 1.00 93.19 122 ALA A O 1
ATOM 903 N N . LEU A 1 123 ? -0.403 5.952 6.913 1.00 94.69 123 LEU A N 1
ATOM 904 C CA . LEU A 1 123 ? -0.584 5.069 5.748 1.00 94.69 123 LEU A CA 1
ATOM 905 C C . LEU A 1 123 ? -0.870 5.840 4.449 1.00 94.69 123 LEU A C 1
ATOM 907 O O . LEU A 1 123 ? -1.553 5.350 3.546 1.00 94.69 123 LEU A O 1
ATOM 911 N N . THR A 1 124 ? -0.342 7.058 4.334 1.00 94.44 124 THR A N 1
ATOM 912 C CA . THR A 1 124 ? -0.436 7.846 3.100 1.00 94.44 124 THR A CA 1
ATOM 913 C C . THR A 1 124 ? 0.483 7.290 2.014 1.00 94.44 124 THR A C 1
ATOM 915 O O . THR A 1 124 ? 1.559 6.767 2.293 1.00 94.44 124 THR A O 1
ATOM 918 N N . ILE A 1 125 ? 0.110 7.479 0.744 1.00 91.94 125 ILE A N 1
ATOM 919 C CA . ILE A 1 125 ? 0.943 7.075 -0.406 1.00 91.94 125 ILE A CA 1
ATOM 920 C C . ILE A 1 125 ? 2.349 7.690 -0.312 1.00 91.94 125 ILE A C 1
ATOM 922 O O . ILE A 1 125 ? 3.332 7.023 -0.602 1.0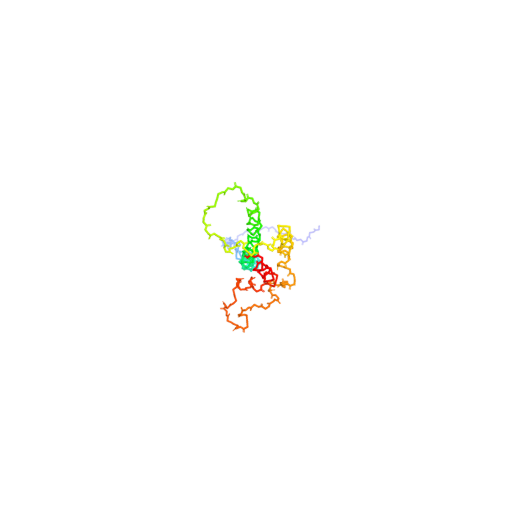0 91.94 125 ILE A O 1
ATOM 926 N N . GLN A 1 126 ? 2.454 8.941 0.144 1.00 92.44 126 GLN A N 1
ATOM 927 C CA . GLN A 1 126 ? 3.738 9.632 0.305 1.00 92.44 126 GLN A CA 1
ATOM 928 C C . GLN A 1 126 ? 4.624 8.991 1.382 1.00 92.44 126 GLN A C 1
ATOM 930 O O . GLN A 1 126 ? 5.842 8.991 1.236 1.00 92.44 126 GLN A O 1
ATOM 935 N N . ALA A 1 127 ? 4.022 8.454 2.448 1.00 93.38 127 ALA A N 1
ATOM 936 C CA . ALA A 1 127 ? 4.745 7.750 3.500 1.00 93.38 127 ALA A CA 1
ATOM 937 C C . ALA A 1 127 ? 5.132 6.325 3.074 1.00 93.38 127 ALA A C 1
ATOM 939 O O . ALA A 1 127 ? 6.260 5.910 3.325 1.00 93.38 127 ALA A O 1
ATOM 940 N N . LEU A 1 128 ? 4.233 5.596 2.398 1.00 93.00 128 LEU A N 1
ATOM 941 C CA . LEU A 1 128 ? 4.514 4.246 1.892 1.00 93.00 128 LEU A CA 1
ATOM 942 C C . LEU A 1 128 ? 5.616 4.259 0.827 1.00 93.00 128 LEU A C 1
ATOM 944 O O . LEU A 1 128 ? 6.581 3.516 0.925 1.00 93.00 128 LEU A O 1
ATOM 948 N N . PHE A 1 129 ? 5.516 5.148 -0.159 1.00 92.12 129 PHE A N 1
ATOM 949 C CA . PHE A 1 129 ? 6.530 5.305 -1.208 1.00 92.12 129 PHE A CA 1
ATOM 950 C C . PHE A 1 129 ? 7.595 6.344 -0.837 1.00 92.12 129 PHE A C 1
ATOM 952 O O . PHE A 1 129 ? 8.200 6.979 -1.700 1.00 92.12 129 PHE A O 1
ATOM 959 N N . GLY A 1 130 ? 7.795 6.562 0.463 1.00 92.56 130 GLY A N 1
ATOM 960 C CA . GLY A 1 130 ? 8.784 7.500 0.962 1.00 92.56 130 GLY A CA 1
ATOM 961 C C . GLY A 1 130 ? 10.206 7.033 0.662 1.00 92.56 130 GLY A C 1
ATOM 962 O O . GLY A 1 130 ? 10.497 5.838 0.615 1.00 92.56 130 GLY A O 1
ATOM 963 N N . LYS A 1 131 ? 11.123 7.999 0.561 1.00 92.56 131 LYS A N 1
ATOM 964 C CA . LYS A 1 131 ? 12.570 7.770 0.385 1.00 92.56 131 LYS A CA 1
ATOM 965 C C . LYS A 1 131 ? 13.229 6.934 1.492 1.00 92.56 131 LYS A C 1
ATOM 967 O O . LYS A 1 131 ? 14.375 6.525 1.358 1.00 92.56 131 LYS A O 1
ATOM 972 N N . ASP A 1 132 ? 12.523 6.738 2.603 1.00 92.44 132 ASP A N 1
ATOM 973 C CA . ASP A 1 132 ? 12.971 5.903 3.715 1.00 92.44 132 ASP A CA 1
ATOM 974 C C . ASP A 1 132 ? 12.823 4.405 3.389 1.00 92.44 132 ASP A C 1
ATOM 976 O O . ASP A 1 132 ? 13.526 3.579 3.967 1.00 92.44 132 ASP A O 1
ATOM 980 N N . PHE A 1 133 ? 11.929 4.054 2.455 1.00 93.12 133 PHE A N 1
ATOM 981 C CA . PHE A 1 133 ? 11.630 2.672 2.068 1.00 93.12 133 PHE A CA 1
ATOM 982 C C . PHE A 1 133 ? 11.958 2.364 0.611 1.00 93.12 133 PHE A C 1
ATOM 984 O O . PHE A 1 133 ? 12.190 1.198 0.308 1.00 93.12 133 PHE A O 1
ATOM 991 N N . PHE A 1 134 ? 11.995 3.367 -0.269 1.00 94.25 134 PHE A N 1
ATOM 992 C CA . PHE A 1 134 ? 12.270 3.201 -1.697 1.00 94.25 134 PHE A CA 1
ATOM 993 C C . PHE A 1 134 ? 13.374 4.152 -2.176 1.00 94.25 134 PHE A C 1
ATOM 995 O O . PHE A 1 134 ? 13.398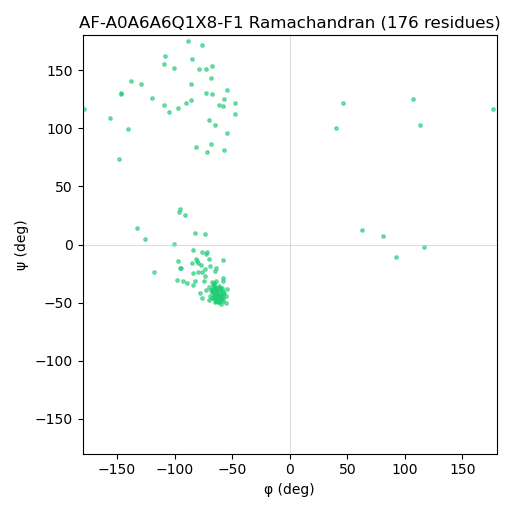 5.325 -1.802 1.00 94.25 134 PHE A O 1
ATOM 1002 N N . GLY A 1 135 ? 14.281 3.641 -3.012 1.00 92.00 135 GLY A N 1
ATOM 1003 C CA . GLY A 1 135 ? 15.317 4.420 -3.691 1.00 92.00 135 GLY A CA 1
ATOM 1004 C C . GLY A 1 135 ? 14.787 5.237 -4.876 1.00 92.00 135 GLY A C 1
ATOM 1005 O O . GLY A 1 135 ? 13.639 5.091 -5.296 1.00 92.00 135 GLY A O 1
ATOM 1006 N N . GLU A 1 136 ? 15.635 6.102 -5.448 1.00 88.56 136 GLU A N 1
ATOM 1007 C CA . GLU A 1 136 ? 15.305 6.881 -6.664 1.00 88.56 136 GLU A CA 1
ATOM 1008 C C . GLU A 1 136 ? 15.084 5.996 -7.903 1.00 88.56 136 GLU A C 1
ATOM 1010 O O . GLU A 1 136 ? 14.450 6.413 -8.870 1.00 88.56 136 GLU A O 1
ATOM 1015 N N . ASP A 1 137 ? 15.601 4.773 -7.859 1.00 85.19 137 ASP A N 1
ATOM 1016 C CA . ASP A 1 137 ? 15.432 3.711 -8.845 1.00 85.19 137 ASP A CA 1
ATOM 1017 C C . ASP A 1 137 ? 14.137 2.901 -8.657 1.00 85.19 137 ASP A C 1
ATOM 1019 O O . ASP A 1 137 ? 13.832 2.049 -9.487 1.00 85.19 137 ASP A O 1
ATOM 1023 N N . GLY A 1 138 ? 13.361 3.168 -7.599 1.00 84.50 138 GLY A N 1
ATOM 1024 C CA . GLY A 1 138 ? 12.128 2.443 -7.282 1.00 84.50 138 GLY A CA 1
ATOM 1025 C C . GLY A 1 138 ? 12.349 1.109 -6.567 1.00 84.50 138 GLY A C 1
ATOM 1026 O O . GLY A 1 138 ? 11.386 0.377 -6.340 1.00 84.50 138 GLY A O 1
ATOM 1027 N N . ILE A 1 139 ? 13.587 0.795 -6.176 1.00 88.06 139 ILE A N 1
ATOM 1028 C CA . ILE A 1 139 ? 13.923 -0.440 -5.463 1.00 88.06 139 ILE A CA 1
ATOM 1029 C C . ILE A 1 139 ? 13.709 -0.239 -3.958 1.00 88.06 139 ILE A C 1
ATOM 1031 O O . ILE A 1 139 ? 14.046 0.807 -3.397 1.00 88.06 139 ILE A O 1
ATOM 1035 N N . TRP A 1 140 ? 13.129 -1.235 -3.286 1.00 92.69 140 TRP A N 1
ATOM 1036 C CA . TRP A 1 140 ? 12.926 -1.201 -1.837 1.00 92.69 140 TRP A CA 1
ATOM 1037 C C . TRP A 1 140 ? 14.257 -1.286 -1.071 1.00 92.69 140 TRP A C 1
ATOM 1039 O O . TRP A 1 140 ? 15.177 -2.007 -1.448 1.00 92.69 140 TRP A O 1
ATOM 1049 N N . LEU A 1 141 ? 14.347 -0.558 0.042 1.00 93.50 141 LEU A N 1
ATOM 1050 C CA . LEU A 1 141 ? 15.555 -0.408 0.865 1.00 93.50 141 LEU A CA 1
ATOM 1051 C C . LEU A 1 141 ? 15.562 -1.298 2.121 1.00 93.50 141 LEU A C 1
ATOM 1053 O O . LEU A 1 141 ? 16.488 -1.227 2.928 1.00 93.50 141 LEU A O 1
ATOM 1057 N N . TYR A 1 142 ? 14.516 -2.098 2.321 1.00 93.38 142 TYR A N 1
ATOM 1058 C CA . TYR A 1 142 ? 14.341 -2.977 3.478 1.00 93.38 142 TYR A CA 1
ATOM 1059 C C . TYR A 1 142 ? 14.512 -4.451 3.101 1.00 93.38 142 TYR A C 1
ATOM 1061 O O . TYR A 1 142 ? 14.458 -4.821 1.931 1.00 93.38 142 TYR A O 1
ATOM 1069 N N . ASP A 1 143 ? 14.730 -5.291 4.110 1.00 91.19 143 ASP A N 1
ATOM 1070 C CA . ASP A 1 143 ? 14.904 -6.728 3.913 1.00 91.19 143 ASP A CA 1
ATOM 1071 C C . ASP A 1 143 ? 13.573 -7.403 3.557 1.00 91.19 143 ASP A C 1
ATOM 1073 O O . ASP A 1 143 ? 12.562 -7.195 4.235 1.00 91.19 143 ASP A O 1
ATOM 1077 N N . VAL A 1 144 ? 13.580 -8.204 2.489 1.00 90.44 144 VAL A N 1
ATOM 1078 C CA . VAL A 1 144 ? 12.406 -8.944 2.016 1.00 90.44 144 VAL A CA 1
ATOM 1079 C C . VAL A 1 144 ? 12.712 -10.441 2.043 1.00 90.44 144 VAL A C 1
ATOM 1081 O O . VAL A 1 144 ? 13.687 -10.883 1.424 1.00 90.44 144 VAL A O 1
ATOM 1084 N N . PRO A 1 145 ? 11.869 -11.254 2.708 1.00 86.06 145 PRO A N 1
ATOM 1085 C CA . PRO A 1 145 ? 12.052 -12.696 2.753 1.00 86.06 145 PRO A CA 1
ATOM 1086 C C . PRO A 1 145 ? 12.163 -13.305 1.352 1.00 86.06 145 PRO A C 1
ATOM 1088 O O . PRO A 1 145 ? 11.347 -13.028 0.475 1.00 86.06 145 PRO A O 1
ATOM 1091 N N . GLY A 1 146 ? 13.161 -14.166 1.155 1.00 80.62 146 GLY A N 1
ATOM 1092 C CA . GLY A 1 146 ? 13.406 -14.839 -0.125 1.00 80.62 146 GLY A CA 1
ATOM 1093 C C . GLY A 1 146 ? 14.375 -14.108 -1.056 1.00 80.62 146 GLY A C 1
ATOM 1094 O O . GLY A 1 146 ? 14.863 -14.732 -1.999 1.00 80.62 146 GLY A O 1
ATOM 1095 N N . GLN A 1 147 ? 14.739 -12.853 -0.762 1.00 80.25 147 GLN A N 1
ATOM 1096 C CA . GLN A 1 147 ? 15.718 -12.101 -1.556 1.00 80.25 147 GLN A CA 1
ATOM 1097 C C . GLN A 1 147 ? 17.129 -12.708 -1.484 1.00 80.25 147 GLN A C 1
ATOM 1099 O O . GLN A 1 147 ? 17.856 -12.714 -2.473 1.00 80.25 147 GLN A O 1
ATOM 1104 N N . GLU A 1 148 ? 17.499 -13.306 -0.349 1.00 70.62 148 GLU A N 1
ATOM 1105 C CA . GLU A 1 148 ? 18.813 -13.936 -0.146 1.00 70.62 148 GLU A CA 1
ATOM 1106 C C . GLU A 1 148 ? 19.028 -15.218 -0.969 1.00 70.62 148 GLU A C 1
ATOM 1108 O O . GLU A 1 148 ? 20.161 -15.657 -1.153 1.00 70.62 148 GLU A O 1
ATOM 1113 N N . SER A 1 149 ? 17.950 -15.842 -1.459 1.00 67.19 149 SER A N 1
ATOM 1114 C CA . SER A 1 149 ? 18.035 -17.124 -2.174 1.00 67.19 149 SER A CA 1
ATOM 1115 C C . SER A 1 149 ? 18.540 -16.978 -3.613 1.00 67.19 149 SER A C 1
ATOM 1117 O O . SER A 1 149 ? 18.969 -17.968 -4.199 1.00 67.19 149 SER A O 1
ATOM 1119 N N . GLY A 1 150 ? 18.506 -15.762 -4.177 1.00 65.38 150 GLY A N 1
ATOM 1120 C CA . GLY A 1 150 ? 18.959 -15.481 -5.545 1.00 65.38 150 GLY A CA 1
ATOM 1121 C C . GLY A 1 150 ? 18.169 -16.200 -6.646 1.00 65.38 150 GLY A C 1
ATOM 1122 O O . GLY A 1 150 ? 18.626 -16.232 -7.785 1.00 65.38 150 GLY A O 1
ATOM 1123 N N . ASP A 1 151 ? 17.022 -16.793 -6.309 1.00 72.94 151 ASP A N 1
ATOM 1124 C CA . ASP A 1 151 ? 16.157 -17.514 -7.240 1.00 72.94 151 ASP A CA 1
ATOM 1125 C C . ASP A 1 151 ? 15.198 -16.529 -7.923 1.00 72.94 151 ASP A C 1
ATOM 1127 O O . ASP A 1 151 ? 14.477 -15.782 -7.254 1.00 72.94 151 ASP A O 1
ATOM 1131 N N . GLU A 1 152 ? 15.199 -16.502 -9.257 1.00 60.72 152 GLU A N 1
ATOM 1132 C CA . GLU A 1 152 ? 14.303 -15.647 -10.041 1.00 60.72 152 GLU A CA 1
ATOM 1133 C C . GLU A 1 152 ? 12.847 -16.085 -9.808 1.00 60.72 152 GLU A C 1
ATOM 1135 O O . GLU A 1 152 ? 12.381 -17.087 -10.344 1.00 60.72 152 GLU A O 1
ATOM 1140 N N . GLY A 1 153 ? 12.124 -15.325 -8.980 1.00 66.44 153 GLY A N 1
ATOM 1141 C CA . GLY A 1 153 ? 10.719 -15.575 -8.638 1.00 66.44 153 GLY A CA 1
ATOM 1142 C C . GLY A 1 153 ? 10.448 -15.888 -7.164 1.00 66.44 153 GLY A C 1
ATOM 1143 O O . GLY A 1 153 ? 9.283 -16.025 -6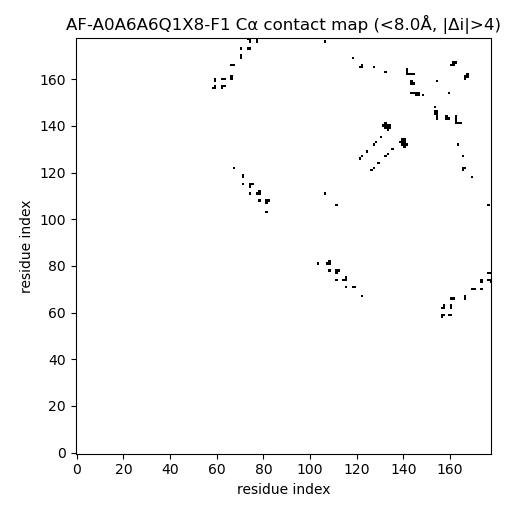.790 1.00 66.44 153 GLY A O 1
ATOM 1144 N N . SER A 1 154 ? 11.474 -15.958 -6.306 1.00 74.38 154 SER A N 1
ATOM 1145 C CA . SER A 1 154 ? 11.273 -16.120 -4.856 1.00 74.38 154 SER A CA 1
ATOM 1146 C C . SER A 1 154 ? 10.625 -14.891 -4.212 1.00 74.38 154 SER A C 1
ATOM 1148 O O . SER A 1 154 ? 9.858 -15.017 -3.256 1.00 74.38 154 SER A O 1
ATOM 1150 N N . VAL A 1 155 ? 10.914 -13.703 -4.747 1.00 83.19 155 VAL A N 1
ATOM 1151 C CA . VAL A 1 155 ? 10.387 -12.431 -4.257 1.00 83.19 155 VAL A CA 1
ATOM 1152 C C . VAL A 1 155 ? 9.176 -12.032 -5.093 1.00 83.19 155 VAL A C 1
ATOM 1154 O O . VAL A 1 155 ? 9.276 -11.795 -6.293 1.00 83.19 155 VAL A O 1
ATOM 1157 N N . THR A 1 156 ? 8.017 -11.945 -4.445 1.00 89.94 156 THR A N 1
ATOM 1158 C CA . THR A 1 156 ? 6.770 -11.467 -5.058 1.00 89.94 156 THR A CA 1
ATOM 1159 C C . THR A 1 156 ? 6.396 -10.098 -4.498 1.00 89.94 156 THR A C 1
ATOM 1161 O O . THR A 1 156 ? 6.740 -9.774 -3.361 1.00 89.94 156 THR A O 1
ATOM 1164 N N . PHE A 1 157 ? 5.631 -9.300 -5.251 1.00 91.44 157 PHE A N 1
ATOM 1165 C CA . PHE A 1 157 ? 5.134 -8.001 -4.771 1.00 91.44 157 PHE A CA 1
ATOM 1166 C C . PHE A 1 157 ? 4.300 -8.105 -3.490 1.00 91.44 157 PHE A C 1
ATOM 1168 O O . PHE A 1 157 ? 4.357 -7.210 -2.650 1.00 91.44 157 PHE A O 1
ATOM 1175 N N . ALA A 1 158 ? 3.592 -9.219 -3.297 1.00 91.62 158 ALA A N 1
ATOM 1176 C CA . ALA A 1 158 ? 2.890 -9.507 -2.053 1.00 91.62 158 ALA A CA 1
ATOM 1177 C C . ALA A 1 158 ? 3.861 -9.625 -0.864 1.00 91.62 158 ALA A C 1
ATOM 1179 O O . ALA A 1 158 ? 3.627 -9.006 0.171 1.00 91.62 158 ALA A O 1
ATOM 1180 N N . LEU A 1 159 ? 4.976 -10.351 -1.026 1.00 92.38 159 LEU A N 1
ATOM 1181 C CA . LEU A 1 159 ? 6.010 -10.471 0.011 1.00 92.38 159 LEU A CA 1
ATOM 1182 C C . LEU A 1 159 ? 6.685 -9.131 0.308 1.00 92.38 159 LEU A C 1
ATOM 1184 O O . LEU A 1 159 ? 6.936 -8.825 1.469 1.00 92.38 159 LEU A O 1
ATOM 1188 N N . ILE A 1 160 ? 6.937 -8.321 -0.722 1.00 92.50 160 ILE A N 1
ATOM 1189 C CA . ILE A 1 160 ? 7.489 -6.969 -0.565 1.00 92.50 160 ILE A CA 1
ATOM 1190 C C . ILE A 1 160 ? 6.520 -6.105 0.252 1.00 92.50 160 ILE A C 1
ATOM 1192 O O . ILE A 1 160 ? 6.915 -5.488 1.240 1.00 92.50 160 ILE A O 1
ATOM 1196 N N . ALA A 1 161 ? 5.231 -6.115 -0.100 1.00 94.00 161 ALA A N 1
ATOM 1197 C CA . ALA A 1 161 ? 4.208 -5.377 0.633 1.00 94.00 161 ALA A CA 1
ATOM 1198 C C . ALA A 1 161 ? 4.061 -5.855 2.090 1.00 94.00 161 ALA A C 1
ATOM 1200 O O . ALA A 1 161 ? 3.888 -5.031 2.987 1.00 94.00 161 ALA A O 1
ATOM 1201 N N . ASP A 1 162 ? 4.168 -7.161 2.339 1.00 93.44 162 ASP A N 1
ATOM 1202 C CA . ASP A 1 162 ? 4.087 -7.743 3.684 1.00 93.44 162 ASP A CA 1
ATOM 1203 C C . ASP A 1 162 ? 5.347 -7.481 4.524 1.00 93.44 162 ASP A C 1
ATOM 1205 O O . ASP A 1 162 ? 5.266 -7.411 5.749 1.00 93.44 162 ASP A O 1
ATOM 1209 N N . ALA A 1 163 ? 6.504 -7.301 3.885 1.00 94.44 163 ALA A N 1
ATOM 1210 C CA . ALA A 1 163 ? 7.753 -6.931 4.545 1.00 94.44 163 ALA A CA 1
ATOM 1211 C C . ALA A 1 163 ? 7.870 -5.420 4.820 1.00 94.44 163 ALA A C 1
ATOM 1213 O O . ALA A 1 163 ? 8.735 -5.002 5.593 1.00 94.44 163 ALA A O 1
ATOM 1214 N N . HIS A 1 164 ? 6.996 -4.593 4.237 1.00 95.75 164 HIS A N 1
ATOM 1215 C CA . HIS A 1 164 ? 7.063 -3.142 4.365 1.00 95.75 164 HIS A CA 1
ATOM 1216 C C . HIS A 1 164 ? 6.986 -2.697 5.844 1.00 95.75 164 HIS A C 1
ATOM 1218 O O . HIS A 1 164 ? 5.948 -2.876 6.491 1.00 95.75 164 HIS A O 1
ATOM 1224 N N . PRO A 1 165 ? 8.008 -2.004 6.392 1.00 95.19 165 PRO A N 1
ATOM 1225 C CA . PRO A 1 165 ? 8.104 -1.744 7.833 1.00 95.19 165 PRO A CA 1
ATOM 1226 C C . PRO A 1 165 ? 6.905 -0.998 8.441 1.00 95.19 165 PRO A C 1
ATOM 1228 O O . PRO A 1 165 ? 6.432 -1.360 9.522 1.00 95.19 165 PRO A O 1
ATOM 1231 N N . LEU A 1 166 ? 6.372 0.022 7.748 1.00 94.56 166 LEU A N 1
ATOM 1232 C CA . LEU A 1 166 ? 5.157 0.722 8.198 1.00 94.56 166 LEU A CA 1
ATOM 1233 C C . LEU A 1 166 ? 3.939 -0.203 8.266 1.00 94.56 166 LEU A C 1
ATOM 1235 O O . LEU A 1 166 ? 3.219 -0.181 9.264 1.00 94.56 166 LEU A O 1
ATOM 1239 N N . LEU A 1 167 ? 3.711 -1.017 7.234 1.00 94.62 167 LEU A N 1
ATOM 1240 C CA . LEU A 1 167 ? 2.574 -1.930 7.190 1.00 94.62 167 LEU A CA 1
ATOM 1241 C C . LEU A 1 167 ? 2.688 -2.992 8.278 1.00 94.62 167 LEU A C 1
ATOM 1243 O O . LEU A 1 167 ? 1.724 -3.204 9.006 1.00 94.62 167 LEU A O 1
ATOM 1247 N N . THR A 1 168 ? 3.869 -3.576 8.474 1.00 94.75 168 THR A N 1
ATOM 1248 C CA . THR A 1 168 ? 4.116 -4.562 9.534 1.00 94.75 168 THR A CA 1
ATOM 1249 C C . THR A 1 168 ? 3.825 -3.997 10.921 1.00 94.75 168 THR A C 1
ATOM 1251 O O . THR A 1 168 ? 3.166 -4.648 11.741 1.00 94.75 168 THR A O 1
ATOM 1254 N N . ARG A 1 169 ? 4.255 -2.756 11.185 1.00 94.88 169 ARG A N 1
ATOM 1255 C CA . ARG A 1 169 ? 3.948 -2.062 12.441 1.00 94.88 169 ARG A CA 1
ATOM 1256 C C . ARG A 1 169 ? 2.439 -1.914 12.633 1.00 94.88 169 ARG A C 1
ATOM 1258 O O . ARG A 1 169 ? 1.922 -2.314 13.671 1.00 94.88 169 ARG A O 1
ATOM 1265 N N . TRP A 1 170 ? 1.736 -1.387 11.632 1.00 94.56 170 TRP A N 1
ATOM 1266 C CA . TRP A 1 170 ? 0.293 -1.154 11.715 1.00 94.56 170 TRP A CA 1
ATOM 1267 C C . TRP A 1 170 ? -0.520 -2.445 11.792 1.00 94.56 170 TRP A C 1
ATOM 1269 O O . TRP A 1 170 ? -1.453 -2.520 12.584 1.00 94.56 170 TRP A O 1
ATOM 1279 N N . MET A 1 171 ? -0.146 -3.489 11.052 1.00 92.88 171 MET A N 1
ATOM 1280 C CA . MET A 1 171 ? -0.776 -4.807 11.164 1.00 92.88 171 MET A CA 1
ATOM 1281 C C . MET A 1 171 ? -0.620 -5.391 12.568 1.00 92.88 171 MET A C 1
ATOM 1283 O O . MET A 1 171 ? -1.554 -6.007 13.077 1.00 92.88 171 MET A O 1
ATOM 1287 N N . THR A 1 172 ? 0.537 -5.190 13.204 1.00 93.50 172 THR A N 1
ATOM 1288 C CA . THR A 1 172 ? 0.759 -5.617 14.592 1.00 93.50 172 THR A CA 1
ATOM 1289 C C . THR A 1 172 ? -0.165 -4.855 15.539 1.00 93.50 172 THR A C 1
ATOM 1291 O O . THR A 1 172 ? -0.900 -5.483 16.293 1.00 93.50 172 THR A O 1
ATOM 1294 N N . THR A 1 173 ? -0.227 -3.525 15.424 1.00 90.88 173 THR A N 1
ATOM 1295 C CA . THR A 1 173 ? -1.148 -2.690 16.215 1.00 90.88 173 THR A CA 1
ATOM 1296 C C . THR A 1 173 ? -2.612 -3.088 16.015 1.00 90.88 173 THR A C 1
ATOM 1298 O O . THR A 1 173 ? -3.379 -3.145 16.968 1.00 90.88 173 THR A O 1
ATOM 1301 N N . ILE A 1 174 ? -3.018 -3.416 14.788 1.00 90.38 174 ILE A N 1
ATOM 1302 C CA . ILE A 1 174 ? -4.392 -3.835 14.487 1.00 90.38 174 ILE A CA 1
ATOM 1303 C C . ILE A 1 174 ? -4.725 -5.179 15.130 1.00 90.38 174 ILE A C 1
ATOM 1305 O O . ILE A 1 174 ? -5.820 -5.331 15.659 1.00 90.38 174 ILE A O 1
ATOM 1309 N N . ARG A 1 175 ? -3.792 -6.138 15.127 1.00 89.38 175 ARG A N 1
ATOM 1310 C CA . ARG A 1 175 ? -3.973 -7.441 15.792 1.00 89.38 175 ARG A CA 1
ATOM 1311 C C . ARG A 1 175 ? -4.092 -7.333 17.312 1.00 89.38 175 ARG A C 1
ATOM 1313 O O . ARG A 1 175 ? -4.618 -8.244 17.933 1.00 89.38 175 ARG A O 1
ATOM 1320 N N . GLU A 1 176 ? -3.584 -6.262 17.911 1.00 85.81 176 GLU A N 1
ATOM 1321 C CA . GLU A 1 176 ? -3.774 -5.990 19.340 1.00 85.81 176 GLU A CA 1
ATOM 1322 C C . GLU A 1 176 ? -5.155 -5.382 19.638 1.00 85.81 176 GLU A C 1
ATOM 1324 O O . GLU A 1 176 ? -5.649 -5.487 20.759 1.00 85.81 176 GLU A O 1
ATOM 1329 N N . VAL A 1 177 ? -5.776 -4.742 18.641 1.00 79.50 177 VAL A N 1
ATOM 1330 C CA . VAL A 1 177 ? -7.031 -3.983 18.771 1.00 79.50 177 VAL A CA 1
ATOM 1331 C C . VAL A 1 177 ? -8.268 -4.786 18.342 1.00 79.50 177 VAL A C 1
ATOM 1333 O O . VAL A 1 177 ? -9.356 -4.528 18.862 1.00 79.50 177 VAL A O 1
ATOM 1336 N N . ALA A 1 178 ? -8.125 -5.716 17.392 1.00 70.44 178 ALA A N 1
ATOM 1337 C CA . ALA A 1 178 ? -9.199 -6.534 16.813 1.00 70.44 178 ALA A CA 1
ATOM 1338 C C . ALA A 1 178 ? -9.182 -7.973 17.344 1.00 70.44 178 ALA A C 1
ATOM 1340 O O . ALA A 1 178 ? -10.283 -8.480 17.662 1.00 70.44 178 ALA A O 1
#

Mean predicted aligned error: 14.75 Å

Sequence (178 aa):
DDVFGSAPPSPGADRTVHQPTDPSDIPRLRSTHVTNGYREGISASKSTHIQEGFDEGYALGAELGLRVGWCMGVLRGVLHAVSSSHSNTSATPSVPAAENAKLTSSITRESVQQIIQDAEEALTIQALFGKDFFGEDGIWLYDVPGQESGDEGSVTFALIADAHPLLTRWMTTIREVA

Secondary structure (DSSP, 8-state):
---S-----------------S--SHHHHHHHHHHHHHHHHHHHHHHHHHHHHHHHHHHHHHHHHHHHHHHHHHHHHHHHHHHHHHHGGGS---S--TTGGGTGGG--HHHHHHHHHHHHHHT-HHHHT-TTTB-TTS-B-S--TTGGG--TTS--HHHHHHH-HHHHHHHHHHHHH-

Solvent-accessible surface area (backbone atoms only — not comparable to full-atom values): 11068 Å² total; per-residue (Å²): 142,84,90,78,79,92,80,85,91,84,88,87,75,96,68,91,68,80,70,82,87,63,83,74,58,62,66,58,52,49,51,51,50,53,54,47,51,52,51,47,50,59,49,46,69,58,56,67,58,53,53,57,55,45,52,52,52,49,53,38,48,50,39,40,49,50,52,52,49,50,55,54,49,50,54,54,47,49,49,49,52,59,55,47,64,74,64,58,85,78,68,86,95,82,80,93,63,74,74,70,61,71,69,56,77,78,65,50,70,68,57,49,53,50,54,48,52,55,44,61,69,58,70,31,70,70,57,65,68,18,76,87,42,26,47,100,84,70,47,69,70,66,79,41,78,46,57,88,71,74,51,96,72,55,59,45,50,60,50,48,40,62,44,32,68,70,53,45,52,50,53,51,56,46,66,76,74,108

Organism: NCBI:txid245834

InterPro domains:
  IPR019191 Essential protein Yae1, N-terminal [PF09811] (37-69)
  IPR038881 Yae1-like [PTHR18829] (1-134)

pLDDT: mean 79.18, std 16.76, range [41.31, 96.19]

Foldseek 3Di:
DDDDDDDDDDDDDDDPPPDPPDDDCVVVVVVVCVVVVVVCVVVCVVPVVPVVVVVVVVQLVVLLVVLLVVLLVLLVVLLVVLVVVVVPPPDDDDDPPPPVVVLNPVADSVNSVVLNVVSVVCSDPCNQQDCVQAPPVRDGPFDFPQPVVPDDPSDDSNSSSCRRPSSVVSVVVSVSSD